Protein AF-A0A2R4ZPN9-F1 (afdb_monomer_lite)

Structure (mmCIF, N/CA/C/O backbone):
data_AF-A0A2R4ZPN9-F1
#
_entry.id   AF-A0A2R4ZPN9-F1
#
loop_
_atom_site.group_PDB
_atom_site.id
_atom_site.type_symbol
_atom_site.label_atom_id
_atom_site.label_alt_id
_atom_site.label_comp_id
_atom_site.label_asym_id
_atom_site.label_entity_id
_atom_site.label_seq_id
_atom_site.pdbx_PDB_ins_code
_atom_site.Cartn_x
_atom_site.Cartn_y
_atom_site.Cartn_z
_atom_site.occupancy
_atom_site.B_iso_or_equiv
_atom_site.auth_seq_id
_atom_site.auth_comp_id
_atom_site.auth_asym_id
_atom_site.auth_atom_id
_atom_site.pdbx_PDB_model_num
ATOM 1 N N . MET A 1 1 ? 0.156 1.320 -24.318 1.00 58.66 1 MET A N 1
ATOM 2 C CA . MET A 1 1 ? 1.485 1.359 -23.670 1.00 58.66 1 MET A CA 1
ATOM 3 C C . MET A 1 1 ? 1.383 0.529 -22.405 1.00 58.66 1 MET A C 1
ATOM 5 O O . MET A 1 1 ? 0.363 0.653 -21.743 1.00 58.66 1 MET A O 1
ATOM 9 N N . ASN A 1 2 ? 2.373 -0.316 -22.096 1.00 81.31 2 ASN A N 1
ATOM 10 C CA . ASN A 1 2 ? 2.330 -1.191 -20.911 1.00 81.31 2 ASN A CA 1
ATOM 11 C C . ASN A 1 2 ? 3.006 -0.559 -19.682 1.00 81.31 2 ASN A C 1
ATOM 13 O O . ASN A 1 2 ? 3.111 -1.199 -18.643 1.00 81.31 2 ASN A O 1
ATOM 17 N N . LYS A 1 3 ? 3.484 0.684 -19.786 1.00 89.25 3 LYS A N 1
ATOM 18 C CA . LYS A 1 3 ? 4.014 1.431 -18.644 1.00 89.25 3 LYS A CA 1
ATOM 19 C C . LYS A 1 3 ? 2.885 1.948 -17.739 1.00 89.25 3 LYS A C 1
ATOM 21 O O . LYS A 1 3 ? 1.796 2.210 -18.245 1.00 89.25 3 LYS A O 1
ATOM 26 N N . PRO A 1 4 ? 3.157 2.165 -16.440 1.00 94.94 4 PRO A N 1
ATOM 27 C CA . PRO A 1 4 ? 4.402 1.834 -15.737 1.00 94.94 4 PRO A CA 1
ATOM 28 C C . PRO A 1 4 ? 4.593 0.319 -15.576 1.00 94.94 4 PRO A C 1
ATOM 30 O O . PRO A 1 4 ? 3.632 -0.435 -15.621 1.00 94.94 4 PRO A O 1
ATOM 33 N N . CYS A 1 5 ? 5.832 -0.128 -15.403 1.00 94.56 5 CYS A N 1
ATOM 34 C CA . CYS A 1 5 ? 6.233 -1.533 -15.317 1.00 94.56 5 CYS A CA 1
ATOM 35 C C . CYS A 1 5 ? 6.443 -1.983 -13.868 1.00 94.56 5 CYS A C 1
ATOM 37 O O . CYS A 1 5 ? 7.090 -1.262 -13.106 1.00 94.56 5 CYS A O 1
ATOM 39 N N . ALA A 1 6 ? 5.957 -3.177 -13.510 1.00 92.75 6 ALA A N 1
ATOM 40 C CA . ALA A 1 6 ? 6.223 -3.813 -12.211 1.00 92.75 6 ALA A CA 1
ATOM 41 C C . ALA A 1 6 ? 7.511 -4.645 -12.225 1.00 92.75 6 ALA A C 1
ATOM 43 O O . ALA A 1 6 ? 8.226 -4.709 -11.225 1.00 92.75 6 ALA A O 1
ATOM 44 N N . PHE A 1 7 ? 7.805 -5.282 -13.359 1.00 87.88 7 PHE A N 1
ATOM 45 C CA . PHE A 1 7 ? 9.048 -5.994 -13.651 1.00 87.88 7 PHE A CA 1
ATOM 46 C C . PHE A 1 7 ? 9.124 -6.317 -15.147 1.00 87.88 7 PHE A C 1
ATOM 48 O O . PHE A 1 7 ? 8.263 -5.910 -15.930 1.00 87.88 7 PHE A O 1
ATOM 55 N N . SER A 1 8 ? 10.190 -7.011 -15.555 1.00 86.19 8 SER A N 1
ATOM 56 C CA . SER A 1 8 ? 10.413 -7.329 -16.963 1.00 86.19 8 SER A CA 1
ATOM 57 C C . SER A 1 8 ? 9.249 -8.142 -17.538 1.00 86.19 8 SER A C 1
ATOM 59 O O . SER A 1 8 ? 8.954 -9.221 -17.040 1.00 86.19 8 SER A O 1
ATOM 61 N N . GLY A 1 9 ? 8.602 -7.630 -18.584 1.00 86.56 9 GLY A N 1
ATOM 62 C CA . GLY A 1 9 ? 7.488 -8.290 -19.269 1.00 86.56 9 GLY A CA 1
ATOM 63 C C . GLY A 1 9 ? 6.098 -8.073 -18.659 1.00 86.56 9 GLY A C 1
ATOM 64 O O . GLY A 1 9 ? 5.129 -8.548 -19.246 1.00 86.56 9 GLY A O 1
ATOM 65 N N . GLN A 1 10 ? 5.957 -7.330 -17.550 1.00 90.75 10 GLN A N 1
ATOM 66 C CA . GLN A 1 10 ? 4.648 -7.065 -16.934 1.00 90.75 10 GLN A CA 1
ATOM 67 C C . GLN A 1 10 ? 4.457 -5.598 -16.520 1.00 90.75 10 GLN A C 1
ATOM 69 O O . GLN A 1 10 ? 5.273 -4.999 -15.811 1.00 90.75 10 GLN A O 1
ATOM 74 N N . SER A 1 11 ? 3.320 -5.026 -16.935 1.00 95.12 11 SER A N 1
ATOM 75 C CA . SER A 1 11 ? 2.862 -3.707 -16.483 1.00 95.12 11 SER A CA 1
ATOM 76 C C . SER A 1 11 ? 2.479 -3.729 -15.003 1.00 95.12 11 SER A C 1
ATOM 78 O O . SER A 1 11 ? 1.893 -4.704 -14.534 1.00 95.12 11 SER A O 1
ATOM 80 N N . LEU A 1 12 ? 2.681 -2.617 -14.309 1.00 95.69 12 LEU A N 1
ATOM 81 C CA . LEU A 1 12 ? 2.277 -2.407 -12.924 1.00 95.69 12 LEU A CA 1
ATOM 82 C C . LEU A 1 12 ? 0.773 -2.589 -12.716 1.00 95.69 12 LEU A C 1
ATOM 84 O O . LEU A 1 12 ? 0.379 -3.263 -11.774 1.00 95.69 12 LEU A O 1
ATOM 88 N N . ILE A 1 13 ? -0.063 -2.050 -13.607 1.00 95.19 13 ILE A N 1
ATOM 89 C CA . ILE A 1 13 ? -1.524 -2.175 -13.492 1.00 95.19 13 ILE A CA 1
ATOM 90 C C . ILE A 1 13 ? -1.954 -3.642 -13.575 1.00 95.19 13 ILE A C 1
ATOM 92 O O . ILE A 1 13 ? -2.687 -4.108 -12.709 1.00 95.19 13 ILE A O 1
ATOM 96 N N . SER A 1 14 ? -1.428 -4.399 -14.545 1.00 94.00 14 SER A N 1
ATOM 97 C CA . SER A 1 14 ? -1.688 -5.844 -14.631 1.00 94.00 14 SER A CA 1
ATOM 98 C C . SER A 1 14 ? -1.210 -6.605 -13.392 1.00 94.00 14 SER A C 1
ATOM 100 O O . SER A 1 14 ? -1.875 -7.554 -12.986 1.00 94.00 14 SER A O 1
ATOM 102 N N . HIS A 1 15 ? -0.077 -6.214 -12.801 1.00 94.44 15 HIS A N 1
ATOM 103 C CA . HIS A 1 15 ? 0.424 -6.832 -11.574 1.00 94.44 15 HIS A CA 1
ATOM 104 C C . HIS A 1 15 ? -0.489 -6.548 -10.376 1.00 94.44 15 HIS A C 1
ATOM 106 O O . HIS A 1 15 ? -0.910 -7.474 -9.690 1.00 94.44 15 HIS A O 1
ATOM 112 N N . ILE A 1 16 ? -0.892 -5.290 -10.178 1.00 95.38 16 ILE A N 1
ATOM 113 C CA . ILE A 1 16 ? -1.852 -4.914 -9.131 1.00 95.38 16 ILE A CA 1
ATOM 114 C C . ILE A 1 16 ? -3.171 -5.675 -9.311 1.00 95.38 16 ILE A C 1
ATOM 116 O O . ILE A 1 16 ? -3.696 -6.219 -8.343 1.00 95.38 16 ILE A O 1
ATOM 120 N N . GLU A 1 17 ? -3.692 -5.761 -10.538 1.00 94.12 17 GLU A N 1
ATOM 121 C CA . GLU A 1 17 ? -4.927 -6.490 -10.840 1.00 94.12 17 GLU A CA 1
ATOM 122 C C . GLU A 1 17 ? -4.824 -7.976 -10.469 1.00 94.12 17 GLU A C 1
ATOM 124 O O . GLU A 1 17 ? -5.734 -8.545 -9.858 1.00 94.12 17 GLU A O 1
ATOM 129 N N . GLY A 1 18 ? -3.703 -8.608 -10.821 1.00 91.19 18 GLY A N 1
ATOM 130 C CA . GLY A 1 18 ? -3.424 -10.001 -10.504 1.00 91.19 18 GLY A CA 1
ATOM 131 C C . GLY A 1 18 ? -3.302 -10.264 -9.008 1.00 91.19 18 GLY A C 1
ATOM 132 O O . GLY A 1 18 ? -3.993 -11.142 -8.478 1.00 91.19 18 GLY A O 1
ATOM 133 N N . SER A 1 19 ? -2.507 -9.445 -8.321 1.00 92.88 19 SER A N 1
ATOM 134 C CA . SER A 1 19 ? -2.332 -9.489 -6.870 1.00 92.88 19 SER A CA 1
ATOM 135 C C . SER A 1 19 ? -3.654 -9.263 -6.136 1.00 92.88 19 SER A C 1
ATOM 137 O O . SER A 1 19 ? -3.972 -9.995 -5.199 1.00 92.88 19 SER A O 1
ATOM 139 N N . LEU A 1 20 ? -4.475 -8.310 -6.592 1.00 92.81 20 LEU A N 1
ATOM 140 C CA . LEU A 1 20 ? -5.779 -8.001 -6.004 1.00 92.81 20 LEU A CA 1
ATOM 141 C C . LEU A 1 20 ? -6.773 -9.145 -6.195 1.00 92.81 20 LEU A C 1
ATOM 143 O O . LEU A 1 20 ? -7.480 -9.503 -5.255 1.00 92.81 20 LEU A O 1
ATOM 147 N N . ARG A 1 21 ? -6.807 -9.757 -7.385 1.00 90.50 21 ARG A N 1
ATOM 148 C CA . ARG A 1 21 ? -7.638 -10.937 -7.654 1.00 90.50 21 ARG A CA 1
ATOM 149 C C . ARG A 1 21 ? -7.306 -12.075 -6.688 1.00 90.50 21 ARG A C 1
ATOM 151 O O . ARG A 1 21 ? -8.222 -12.651 -6.111 1.00 90.50 21 ARG A O 1
ATOM 158 N N . ILE A 1 22 ? -6.023 -12.377 -6.486 1.00 87.31 22 ILE A N 1
ATOM 159 C CA . ILE A 1 22 ? -5.584 -13.445 -5.576 1.00 87.31 22 ILE A CA 1
ATOM 160 C C . ILE A 1 22 ? -5.861 -13.072 -4.114 1.00 87.31 22 ILE A C 1
ATOM 162 O O . ILE A 1 22 ? -6.412 -13.882 -3.372 1.00 87.31 22 ILE A O 1
ATOM 166 N N . ALA A 1 23 ? -5.551 -11.840 -3.699 1.00 89.88 23 ALA A N 1
ATOM 167 C CA . ALA A 1 23 ? -5.829 -11.367 -2.345 1.00 89.88 23 ALA A CA 1
ATOM 168 C C . ALA A 1 23 ? -7.329 -11.459 -2.011 1.00 89.88 23 ALA A C 1
ATOM 170 O O . ALA A 1 23 ? -7.684 -11.959 -0.943 1.00 89.88 23 ALA A O 1
ATOM 171 N N . ARG A 1 24 ? -8.207 -11.077 -2.953 1.00 89.31 24 ARG A N 1
ATOM 172 C CA . ARG A 1 24 ? -9.674 -11.194 -2.846 1.00 89.31 24 ARG A CA 1
ATOM 173 C C . ARG A 1 24 ? -10.157 -12.624 -2.615 1.00 89.31 24 ARG A C 1
ATOM 175 O O . ARG A 1 24 ? -11.135 -12.825 -1.905 1.00 89.31 24 ARG A O 1
ATOM 182 N N . MET A 1 25 ? -9.457 -13.620 -3.156 1.00 83.12 25 MET A N 1
ATOM 183 C CA . MET A 1 25 ? -9.783 -15.032 -2.925 1.00 83.12 25 MET A CA 1
ATOM 184 C C . MET A 1 25 ? -9.449 -15.491 -1.496 1.00 83.12 25 MET A C 1
ATOM 186 O O . MET A 1 25 ? -10.052 -16.443 -1.008 1.00 83.12 25 MET A O 1
ATOM 190 N N . LEU A 1 26 ? -8.508 -14.826 -0.817 1.00 79.12 26 LEU A N 1
ATOM 191 C CA . LEU A 1 26 ? -8.091 -15.158 0.553 1.00 79.12 26 LEU A CA 1
ATOM 192 C C . LEU A 1 26 ? -8.964 -14.481 1.615 1.00 79.12 26 LEU A C 1
ATOM 194 O O . LEU A 1 26 ? -9.178 -15.040 2.692 1.00 79.12 26 LEU A O 1
ATOM 198 N N . ILE A 1 27 ? -9.490 -13.292 1.317 1.00 82.69 27 ILE A N 1
ATOM 199 C CA . ILE A 1 27 ? -10.331 -12.504 2.232 1.00 82.69 27 ILE A CA 1
ATOM 200 C C . ILE A 1 27 ? -11.798 -12.956 2.219 1.00 82.69 27 ILE A C 1
ATOM 202 O O . ILE A 1 27 ? -12.714 -12.161 2.028 1.00 82.69 27 ILE A O 1
ATOM 206 N N . SER A 1 28 ? -12.031 -14.250 2.450 1.00 78.44 28 SER A N 1
ATOM 207 C CA . SER A 1 28 ? -13.382 -14.774 2.702 1.00 78.44 28 SER A CA 1
ATOM 208 C C . SER A 1 28 ? -14.073 -14.040 3.865 1.00 78.44 28 SER A C 1
ATOM 210 O O . SER A 1 28 ? -13.398 -13.472 4.728 1.00 78.44 28 SER A O 1
ATOM 212 N N . GLU A 1 29 ? -15.408 -14.106 3.937 1.00 73.88 29 GLU A N 1
ATOM 213 C CA . GLU A 1 29 ? -16.191 -13.485 5.024 1.00 73.88 29 GLU A CA 1
ATOM 214 C C . GLU A 1 29 ? -15.632 -13.835 6.415 1.00 73.88 29 GLU A C 1
ATOM 216 O O . GLU A 1 29 ? -15.393 -12.951 7.232 1.00 73.88 29 GLU A O 1
ATOM 221 N N . GLY A 1 30 ? -15.262 -15.101 6.649 1.00 85.19 30 GLY A N 1
ATOM 222 C CA . GLY A 1 30 ? -14.679 -15.528 7.927 1.00 85.19 30 GLY A CA 1
ATOM 223 C C . GLY A 1 30 ? -13.312 -14.903 8.248 1.00 85.19 30 GLY A C 1
ATOM 224 O O . GLY A 1 30 ? -12.989 -14.693 9.423 1.00 85.19 30 GLY A O 1
ATOM 225 N N . TYR A 1 31 ? -12.503 -14.577 7.231 1.00 89.88 31 TYR A N 1
ATOM 226 C CA . TYR A 1 31 ? -11.247 -13.847 7.424 1.00 89.88 31 TYR A CA 1
ATOM 227 C C . TYR A 1 31 ? -11.531 -12.416 7.877 1.00 89.88 31 TYR A C 1
ATOM 229 O O . TYR A 1 31 ? -11.011 -11.978 8.905 1.00 89.88 31 TYR A O 1
ATOM 237 N N . VAL A 1 32 ? -12.401 -11.718 7.143 1.00 92.69 32 VAL A N 1
ATOM 238 C CA . VAL A 1 32 ? -12.798 -10.335 7.429 1.00 92.69 32 VAL A CA 1
ATOM 239 C C . VAL A 1 32 ? -13.418 -10.231 8.823 1.00 92.69 32 VAL A C 1
ATOM 241 O O . VAL A 1 32 ? -12.975 -9.402 9.617 1.00 92.69 32 VAL A O 1
ATOM 244 N N . ASP A 1 33 ? -14.339 -11.126 9.177 1.00 92.75 33 ASP A N 1
ATOM 245 C CA . ASP A 1 33 ? -14.962 -11.180 10.505 1.00 92.75 33 ASP A CA 1
ATOM 246 C C . ASP A 1 33 ? -13.928 -11.373 11.616 1.00 92.75 33 ASP A C 1
ATOM 248 O O . ASP A 1 33 ? -13.958 -10.695 12.648 1.00 92.75 33 ASP A O 1
ATOM 252 N N . THR A 1 34 ? -12.958 -12.265 11.401 1.00 93.38 34 THR A N 1
ATOM 253 C CA . THR A 1 34 ? -11.890 -12.521 12.374 1.00 93.38 34 THR A CA 1
ATOM 254 C C . THR A 1 34 ? -11.039 -11.277 12.612 1.00 93.38 34 THR A C 1
ATOM 256 O O . THR A 1 34 ? -10.705 -10.964 13.762 1.00 93.38 34 THR A O 1
ATOM 259 N N . VAL A 1 35 ? -10.668 -10.566 11.546 1.00 94.44 35 VAL A N 1
ATOM 260 C CA . VAL A 1 35 ? -9.880 -9.332 11.649 1.00 94.44 35 VAL A CA 1
ATOM 261 C C . VAL A 1 35 ? -10.704 -8.230 12.317 1.00 94.44 35 VAL A C 1
ATOM 263 O O . VAL A 1 35 ? -10.209 -7.609 13.258 1.00 94.44 35 VAL A O 1
ATOM 266 N N . SER A 1 36 ? -11.966 -8.049 11.921 1.00 95.12 36 SER A N 1
ATOM 267 C CA . SER A 1 36 ? -12.905 -7.077 12.498 1.00 95.12 36 SER A CA 1
ATOM 268 C C . SER A 1 36 ? -13.104 -7.282 13.998 1.00 95.12 36 SER A C 1
ATOM 270 O O . SER A 1 36 ? -12.930 -6.350 14.785 1.00 95.12 36 SER A O 1
ATOM 272 N N . LEU A 1 37 ? -13.370 -8.518 14.434 1.00 95.06 37 LEU A N 1
ATOM 273 C CA . LEU A 1 37 ? -13.522 -8.859 15.852 1.00 95.06 37 LEU A CA 1
ATOM 274 C C . LEU A 1 37 ? -12.242 -8.582 16.649 1.00 95.06 37 LEU A C 1
ATOM 276 O O . LEU A 1 37 ? -12.294 -8.055 17.766 1.00 95.06 37 LEU A O 1
ATOM 280 N N . ARG A 1 38 ? -11.074 -8.919 16.089 1.00 95.50 38 ARG A N 1
ATOM 281 C CA . ARG A 1 38 ? -9.782 -8.640 16.731 1.00 95.50 38 ARG A CA 1
ATOM 282 C C . ARG A 1 38 ? -9.525 -7.141 16.833 1.00 95.50 38 ARG A C 1
ATOM 284 O O . ARG A 1 38 ? -9.119 -6.687 17.902 1.00 95.50 38 ARG A O 1
ATOM 291 N N . LEU A 1 39 ? -9.802 -6.382 15.775 1.00 95.62 39 LEU A N 1
ATOM 292 C CA . LEU A 1 39 ? -9.638 -4.932 15.754 1.00 95.62 39 LEU A CA 1
ATOM 293 C C . LEU A 1 39 ? -10.555 -4.264 16.783 1.00 95.62 39 LEU A C 1
ATOM 295 O O . LEU A 1 39 ? -10.060 -3.576 17.677 1.00 95.62 39 LEU A O 1
ATOM 299 N N . ALA A 1 40 ? -11.854 -4.562 16.769 1.00 94.94 40 ALA A N 1
ATOM 300 C CA . ALA A 1 40 ? -12.805 -4.051 17.758 1.00 94.94 40 ALA A CA 1
ATOM 301 C C . ALA A 1 40 ? -12.381 -4.370 19.204 1.00 94.94 40 ALA A C 1
ATOM 303 O O . ALA A 1 40 ? -12.423 -3.503 20.084 1.00 94.94 40 ALA A O 1
ATOM 304 N N . LYS A 1 41 ? -11.883 -5.592 19.454 1.00 95.12 41 LYS A N 1
ATOM 305 C CA . LYS A 1 41 ? -11.349 -5.990 20.765 1.00 95.12 41 LYS A CA 1
ATOM 306 C C . LYS A 1 41 ? -10.131 -5.155 21.165 1.00 95.12 41 LYS A C 1
ATOM 308 O O . LYS A 1 41 ? -10.056 -4.697 22.305 1.00 95.12 41 LYS A O 1
ATOM 313 N N . THR A 1 42 ? -9.188 -4.925 20.250 1.00 95.19 42 THR A N 1
ATOM 314 C CA . THR A 1 42 ? -8.016 -4.072 20.519 1.00 95.19 42 THR A CA 1
ATOM 315 C C . THR A 1 42 ? -8.384 -2.606 20.749 1.00 95.19 42 THR A C 1
ATOM 317 O O . THR A 1 42 ? -7.713 -1.928 21.525 1.00 95.19 42 THR A O 1
ATOM 320 N N . LEU A 1 43 ? -9.498 -2.152 20.169 1.00 93.88 43 LEU A N 1
ATOM 321 C CA . LEU A 1 43 ? -10.086 -0.828 20.379 1.00 93.88 43 LEU A CA 1
ATOM 322 C C . LEU A 1 43 ? -11.020 -0.765 21.601 1.00 93.88 43 LEU A C 1
ATOM 324 O O . LEU A 1 43 ? -11.673 0.252 21.825 1.00 93.88 43 LEU A O 1
ATOM 328 N N . ARG A 1 44 ? -11.060 -1.823 22.426 1.00 91.31 44 ARG A N 1
ATOM 329 C CA . ARG A 1 44 ? -11.851 -1.915 23.667 1.00 91.31 44 ARG A CA 1
ATOM 330 C C . ARG A 1 44 ? -13.348 -1.656 23.458 1.00 91.31 44 ARG A C 1
ATOM 332 O O . ARG A 1 44 ? -13.983 -1.033 24.302 1.00 91.31 44 ARG A O 1
ATOM 339 N N . GLY A 1 45 ? -13.896 -2.103 22.328 1.00 81.88 45 GLY A N 1
ATOM 340 C CA . GLY A 1 45 ? -15.322 -1.955 22.020 1.00 81.88 45 GLY A CA 1
ATOM 341 C C . GLY A 1 45 ? -15.760 -0.524 21.697 1.00 81.88 45 GLY A C 1
ATOM 342 O O . GLY A 1 45 ? -16.954 -0.262 21.647 1.00 81.88 45 GLY A O 1
ATOM 343 N N . LYS A 1 46 ? -14.822 0.404 21.449 1.00 89.56 46 LYS A N 1
ATOM 344 C CA . LYS A 1 46 ? -15.140 1.763 20.966 1.00 89.56 46 LYS A CA 1
ATOM 345 C C . LYS A 1 46 ? -15.773 1.782 19.572 1.00 89.56 46 LYS A C 1
ATOM 347 O O . LYS A 1 46 ? -16.248 2.825 19.140 1.00 89.56 46 LYS A O 1
ATOM 352 N N . VAL A 1 47 ? -15.717 0.656 18.868 1.00 89.31 47 VAL A N 1
ATOM 353 C CA . VAL A 1 47 ? -16.177 0.485 17.495 1.00 89.31 47 VAL A CA 1
ATOM 354 C C . VAL A 1 47 ? -16.910 -0.844 17.406 1.00 89.31 47 VAL A C 1
ATOM 356 O O . VAL A 1 47 ? -16.414 -1.853 17.916 1.00 89.31 47 VAL A O 1
ATOM 359 N N . ASP A 1 48 ? -18.071 -0.830 16.762 1.00 86.19 48 ASP A N 1
ATOM 360 C CA . ASP A 1 48 ? -18.859 -2.027 16.485 1.00 86.19 48 ASP A CA 1
ATOM 361 C C . ASP A 1 48 ? -18.153 -2.897 15.420 1.00 86.19 48 ASP A C 1
ATOM 363 O O . ASP A 1 48 ? -17.847 -2.398 14.335 1.00 86.19 48 ASP A O 1
ATOM 367 N N . PRO A 1 49 ? -17.889 -4.193 15.678 1.00 85.31 49 PRO A N 1
ATOM 368 C CA . PRO A 1 49 ? -17.392 -5.111 14.655 1.00 85.31 49 PRO A CA 1
ATOM 369 C C . PRO A 1 49 ? -18.229 -5.133 13.368 1.00 85.31 49 PRO A C 1
ATOM 371 O O . PRO A 1 49 ? -17.662 -5.318 12.294 1.00 85.31 49 PRO A O 1
ATOM 374 N N . GLY A 1 50 ? -19.546 -4.919 13.458 1.00 84.62 50 GLY A N 1
ATOM 375 C CA . GLY A 1 50 ? -20.460 -4.957 12.314 1.00 84.62 50 GLY A CA 1
ATOM 376 C C . GLY A 1 50 ? -20.203 -3.871 11.266 1.00 84.62 50 GLY A C 1
ATOM 377 O O . GLY A 1 50 ? -20.567 -4.053 10.109 1.00 84.62 50 GLY A O 1
ATOM 378 N N . VAL A 1 51 ? -19.532 -2.773 11.638 1.00 83.75 51 VAL A N 1
ATOM 379 C CA . VAL A 1 51 ? -19.161 -1.692 10.704 1.00 83.75 51 VAL A CA 1
ATOM 380 C C . VAL A 1 51 ? -17.713 -1.788 10.212 1.00 83.75 51 VAL A C 1
ATOM 382 O O . VAL A 1 51 ? -17.286 -0.983 9.391 1.00 83.75 51 VAL A O 1
ATOM 385 N N . LEU A 1 52 ? -16.939 -2.760 10.711 1.00 91.75 52 LEU A N 1
ATOM 386 C CA . LEU A 1 52 ? -15.520 -2.918 10.377 1.00 91.75 52 LEU A CA 1
ATOM 387 C C . LEU A 1 52 ? -15.266 -3.766 9.135 1.00 91.75 52 LEU A C 1
ATOM 389 O O . LEU A 1 52 ? -14.160 -3.706 8.604 1.00 91.75 52 LEU A O 1
ATOM 393 N N . GLY A 1 53 ? -16.252 -4.535 8.667 1.00 92.25 53 GLY A N 1
ATOM 394 C CA . GLY A 1 53 ? -16.071 -5.449 7.539 1.00 92.25 53 GLY A CA 1
ATOM 395 C C . GLY A 1 53 ? -15.522 -4.746 6.296 1.00 92.25 53 GLY A C 1
ATOM 396 O O . GLY A 1 53 ? -14.474 -5.131 5.778 1.00 92.25 53 GLY A O 1
ATOM 397 N N . ASP A 1 54 ? -16.173 -3.662 5.876 1.00 91.12 54 ASP A N 1
ATOM 398 C CA . ASP A 1 54 ? -15.746 -2.894 4.701 1.00 91.12 54 ASP A CA 1
ATOM 399 C C . ASP A 1 54 ? -14.430 -2.156 4.950 1.00 91.12 54 ASP A C 1
ATOM 401 O O . ASP A 1 54 ? -13.537 -2.205 4.112 1.00 91.12 54 ASP A O 1
ATOM 405 N N . VAL A 1 55 ? -14.233 -1.602 6.152 1.00 93.00 55 VAL A N 1
ATOM 406 C CA . VAL A 1 55 ? -12.968 -0.956 6.545 1.00 93.00 55 VAL A CA 1
ATOM 407 C C . VAL A 1 55 ? -11.789 -1.929 6.448 1.00 93.00 55 VAL A C 1
ATOM 409 O O . VAL A 1 55 ? -10.720 -1.569 5.958 1.00 93.00 55 VAL A O 1
ATOM 412 N N . VAL A 1 56 ? -11.963 -3.173 6.899 1.00 95.00 56 VAL A N 1
ATOM 413 C CA . VAL A 1 56 ? -10.936 -4.218 6.820 1.00 95.00 56 VAL A CA 1
ATOM 414 C C . VAL A 1 56 ? -10.650 -4.603 5.374 1.00 95.00 56 VAL A C 1
ATOM 416 O O . VAL A 1 56 ? -9.478 -4.677 5.001 1.00 95.00 56 VAL A O 1
ATOM 419 N N . ARG A 1 57 ? -11.686 -4.816 4.554 1.00 94.62 57 ARG A N 1
ATOM 420 C CA . ARG A 1 57 ? -11.506 -5.092 3.119 1.00 94.62 57 ARG A CA 1
ATOM 421 C C . ARG A 1 57 ? -10.759 -3.949 2.441 1.00 94.62 57 ARG A C 1
ATOM 423 O O . ARG A 1 57 ? -9.804 -4.198 1.712 1.00 94.62 57 ARG A O 1
ATOM 430 N N . ASP A 1 58 ? -11.127 -2.707 2.733 1.00 94.00 58 ASP A N 1
ATOM 431 C CA . ASP A 1 58 ? -10.483 -1.525 2.170 1.00 94.00 58 ASP A CA 1
ATOM 432 C C . ASP A 1 58 ? -9.019 -1.410 2.588 1.00 94.00 58 ASP A C 1
ATOM 434 O O . ASP A 1 58 ? -8.174 -1.188 1.726 1.00 94.00 58 ASP A O 1
ATOM 438 N N . MET A 1 59 ? -8.687 -1.649 3.863 1.00 96.25 59 MET A N 1
ATOM 439 C CA . MET A 1 59 ? -7.293 -1.681 4.326 1.00 96.25 59 MET A CA 1
ATOM 440 C C . MET A 1 59 ? -6.454 -2.728 3.582 1.00 96.25 59 MET A C 1
ATOM 442 O O . MET A 1 59 ? -5.296 -2.467 3.270 1.00 96.25 59 MET A O 1
ATOM 446 N N . ILE A 1 60 ? -7.018 -3.902 3.283 1.00 95.88 60 ILE A N 1
ATOM 447 C CA . ILE A 1 60 ? -6.318 -4.953 2.531 1.00 95.88 60 ILE A CA 1
ATOM 448 C C . ILE A 1 60 ? -6.139 -4.545 1.074 1.00 95.88 60 ILE A C 1
ATOM 450 O O . ILE A 1 60 ? -5.028 -4.568 0.548 1.00 95.88 60 ILE A O 1
ATOM 454 N N . GLU A 1 61 ? -7.221 -4.142 0.420 1.00 95.44 61 GLU A N 1
ATOM 455 C CA . GLU A 1 61 ? -7.200 -3.833 -1.004 1.00 95.44 61 GLU A CA 1
ATOM 456 C C . GLU A 1 61 ? -6.373 -2.578 -1.306 1.00 95.44 61 GLU A C 1
ATOM 458 O O . GLU A 1 61 ? -5.621 -2.581 -2.278 1.00 95.44 61 GLU A O 1
ATOM 463 N N . ILE A 1 62 ? -6.412 -1.544 -0.455 1.00 96.06 62 ILE A N 1
ATOM 464 C CA . ILE A 1 62 ? -5.570 -0.353 -0.629 1.00 96.06 62 ILE A CA 1
ATOM 465 C C . ILE A 1 62 ? -4.088 -0.686 -0.456 1.00 96.06 62 ILE A C 1
ATOM 467 O O . ILE A 1 62 ? -3.260 -0.185 -1.215 1.00 96.06 62 ILE A O 1
ATOM 471 N N . SER A 1 63 ? -3.745 -1.573 0.486 1.00 97.31 63 SER A N 1
ATOM 472 C CA . SER A 1 63 ? -2.378 -2.067 0.638 1.00 97.31 63 SER A CA 1
ATOM 473 C C . SER A 1 63 ? -1.911 -2.791 -0.621 1.00 97.31 63 SER A C 1
ATOM 475 O O . SER A 1 63 ? -0.799 -2.538 -1.071 1.00 97.31 63 SER A O 1
ATOM 477 N N . VAL A 1 64 ? -2.760 -3.619 -1.240 1.00 96.75 64 VAL A N 1
ATOM 478 C CA . VAL A 1 64 ? -2.448 -4.284 -2.519 1.00 96.75 64 VAL A CA 1
ATOM 479 C C . VAL A 1 64 ? -2.312 -3.292 -3.667 1.00 96.75 64 VAL A C 1
ATOM 481 O O . VAL A 1 64 ? -1.377 -3.397 -4.452 1.00 96.75 64 VAL A O 1
ATOM 484 N N . ILE A 1 65 ? -3.183 -2.293 -3.758 1.00 96.44 65 ILE A N 1
ATOM 485 C CA . ILE A 1 65 ? -3.119 -1.286 -4.823 1.00 96.44 65 ILE A CA 1
ATOM 486 C C . ILE A 1 65 ? -1.843 -0.441 -4.716 1.00 96.44 65 ILE A C 1
ATOM 488 O O . ILE A 1 65 ? -1.213 -0.140 -5.727 1.00 96.44 65 ILE A O 1
ATOM 492 N N . PHE A 1 66 ? -1.443 -0.068 -3.498 1.00 96.81 66 PHE A N 1
ATOM 493 C CA . PHE A 1 66 ? -0.333 0.858 -3.289 1.00 96.81 66 PHE A CA 1
ATOM 494 C C . PHE A 1 66 ? 1.027 0.191 -3.072 1.00 96.81 66 PHE A C 1
ATOM 496 O O . PHE A 1 66 ? 2.018 0.905 -3.186 1.00 96.81 66 PHE A O 1
ATOM 503 N N . HIS A 1 67 ? 1.126 -1.114 -2.776 1.00 96.31 67 HIS A N 1
ATOM 504 C CA . HIS A 1 67 ? 2.403 -1.722 -2.351 1.00 96.31 67 HIS A CA 1
ATOM 505 C C . HIS A 1 67 ? 3.569 -1.453 -3.312 1.00 96.31 67 HIS A C 1
ATOM 507 O O . HIS A 1 67 ? 4.683 -1.162 -2.877 1.00 96.31 67 HIS A O 1
ATOM 513 N N . ASP A 1 68 ? 3.267 -1.432 -4.606 1.00 96.56 68 ASP A N 1
ATOM 514 C CA . ASP A 1 68 ? 4.227 -1.288 -5.691 1.00 96.56 68 ASP A CA 1
ATOM 515 C C . ASP A 1 68 ? 4.131 0.043 -6.439 1.00 96.56 68 ASP A C 1
ATOM 517 O O . ASP A 1 68 ? 4.814 0.241 -7.447 1.00 96.56 68 ASP A O 1
ATOM 521 N N . ILE A 1 69 ? 3.323 0.995 -5.962 1.00 96.19 69 ILE A N 1
ATOM 522 C CA . ILE A 1 69 ? 3.141 2.264 -6.672 1.00 96.19 69 ILE A CA 1
ATOM 523 C C . ILE A 1 69 ? 4.467 3.018 -6.834 1.00 96.19 69 ILE A C 1
ATOM 525 O O . ILE A 1 69 ? 4.715 3.613 -7.879 1.00 96.19 69 ILE A O 1
ATOM 529 N N . GLY A 1 70 ? 5.385 2.899 -5.871 1.00 94.94 70 GLY A N 1
ATOM 530 C CA . GLY A 1 70 ? 6.740 3.438 -5.945 1.00 94.94 70 GLY A CA 1
ATOM 531 C C . GLY A 1 70 ? 7.541 2.955 -7.160 1.00 94.94 70 GLY A C 1
ATOM 532 O O . GLY A 1 70 ? 8.447 3.658 -7.604 1.00 94.94 70 GLY A O 1
ATOM 533 N N . LYS A 1 71 ? 7.195 1.814 -7.774 1.00 95.44 71 LYS A N 1
ATOM 534 C CA . LYS A 1 71 ? 7.825 1.353 -9.020 1.00 95.44 71 LYS A CA 1
ATOM 535 C C . LYS A 1 71 ? 7.530 2.284 -10.194 1.00 95.44 71 LYS A C 1
ATOM 537 O O . LYS A 1 71 ? 8.380 2.419 -11.070 1.00 95.44 71 LYS A O 1
ATOM 542 N N . ALA A 1 72 ? 6.383 2.966 -10.210 1.00 96.19 72 ALA A N 1
ATOM 543 C CA . ALA A 1 72 ? 5.988 3.879 -11.288 1.00 96.19 72 ALA A CA 1
ATOM 544 C C . ALA A 1 72 ? 6.735 5.224 -11.290 1.00 96.19 72 ALA A C 1
ATOM 546 O O . ALA A 1 72 ? 6.526 6.044 -12.186 1.00 96.19 72 ALA A O 1
ATOM 547 N N . LEU A 1 73 ? 7.634 5.455 -10.331 1.00 94.25 73 LEU A N 1
ATOM 548 C CA . LEU A 1 73 ? 8.511 6.618 -10.345 1.00 94.25 73 LEU A CA 1
ATOM 549 C C . LEU A 1 73 ? 9.385 6.631 -11.601 1.00 94.25 73 LEU A C 1
ATOM 551 O O . LEU A 1 73 ? 10.023 5.631 -11.952 1.00 94.25 73 LEU A O 1
ATOM 555 N N . LYS A 1 74 ? 9.479 7.800 -12.244 1.00 94.12 74 LYS A N 1
ATOM 556 C CA . LYS A 1 74 ? 10.197 7.965 -13.514 1.00 94.12 74 LYS A CA 1
ATOM 557 C C . LYS A 1 74 ? 11.634 7.447 -13.453 1.00 94.12 74 LYS A C 1
ATOM 559 O O . LYS A 1 74 ? 12.097 6.770 -14.365 1.00 94.12 74 LYS A O 1
ATOM 564 N N . VAL A 1 75 ? 12.312 7.699 -12.334 1.00 91.12 75 VAL A N 1
ATOM 565 C CA . VAL A 1 75 ? 13.702 7.291 -12.093 1.00 91.12 75 VAL A CA 1
ATOM 566 C C . VAL A 1 75 ? 13.950 5.787 -12.307 1.00 91.12 75 VAL A C 1
ATOM 568 O O . VAL A 1 75 ? 15.055 5.412 -12.716 1.00 91.12 75 VAL A O 1
ATOM 571 N N . PHE A 1 76 ? 12.934 4.946 -12.072 1.00 92.81 76 PHE A N 1
ATOM 572 C CA . PHE A 1 76 ? 12.965 3.506 -12.336 1.00 92.81 76 PHE A CA 1
ATOM 573 C C . PHE A 1 76 ? 12.447 3.167 -13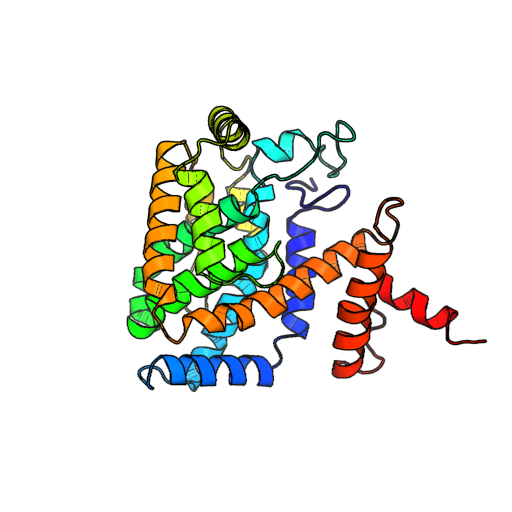.733 1.00 92.81 76 PHE A C 1
ATOM 575 O O . PHE A 1 76 ? 13.059 2.361 -14.437 1.00 92.81 76 PHE A O 1
ATOM 582 N N . GLN A 1 77 ? 11.353 3.803 -14.157 1.00 94.62 77 GLN A N 1
ATOM 583 C CA . GLN A 1 77 ? 10.712 3.540 -15.448 1.00 94.62 77 GLN A CA 1
ATOM 584 C C . GLN A 1 77 ? 11.593 3.902 -16.653 1.00 94.62 77 GLN A C 1
ATOM 586 O O . GLN A 1 77 ? 11.471 3.274 -17.702 1.00 94.62 77 GLN A O 1
ATOM 591 N N . ASP A 1 78 ? 12.553 4.817 -16.488 1.00 92.81 78 ASP A N 1
ATOM 592 C CA . ASP A 1 78 ? 13.571 5.137 -17.500 1.00 92.81 78 ASP A CA 1
ATOM 593 C C . ASP A 1 78 ? 14.480 3.937 -17.852 1.00 92.81 78 ASP A C 1
ATOM 595 O O . ASP A 1 78 ? 15.152 3.950 -18.883 1.00 92.81 78 ASP A O 1
ATOM 599 N N . SER A 1 79 ? 14.529 2.894 -17.011 1.00 92.06 79 SER A N 1
ATOM 600 C CA . SER A 1 79 ? 15.297 1.668 -17.288 1.00 92.06 79 SER A CA 1
ATOM 601 C C . SER A 1 79 ? 14.535 0.631 -18.127 1.00 92.06 79 SER A C 1
ATOM 603 O O . SER A 1 79 ? 15.140 -0.342 -18.586 1.00 92.06 79 SER A O 1
ATOM 605 N N . TYR A 1 80 ? 13.244 0.859 -18.392 1.00 93.44 80 TYR A N 1
ATOM 606 C CA . TYR A 1 80 ? 12.365 -0.039 -19.143 1.00 93.44 80 TYR A CA 1
ATOM 607 C C . TYR A 1 80 ? 11.825 0.625 -20.415 1.00 93.44 80 TYR A C 1
ATOM 609 O O . TYR A 1 80 ? 11.569 1.831 -20.457 1.00 93.44 80 TYR A O 1
ATOM 617 N N . ASN A 1 81 ? 11.620 -0.170 -21.466 1.00 93.00 81 ASN A N 1
ATOM 618 C CA . ASN A 1 81 ? 10.906 0.278 -22.663 1.00 93.00 81 ASN A CA 1
ATOM 619 C C . ASN A 1 81 ? 9.379 0.156 -22.488 1.00 93.00 81 ASN A C 1
ATOM 621 O O . ASN A 1 81 ? 8.890 -0.291 -21.451 1.00 93.00 81 ASN A O 1
ATOM 625 N N . ASP A 1 82 ? 8.609 0.547 -23.503 1.00 92.00 82 ASP A N 1
ATOM 626 C CA . ASP A 1 82 ? 7.137 0.596 -23.427 1.00 92.00 82 ASP A CA 1
ATOM 627 C C . ASP A 1 82 ? 6.455 -0.779 -23.364 1.00 92.00 82 ASP A C 1
ATOM 629 O O . ASP A 1 82 ? 5.266 -0.861 -23.050 1.00 92.00 82 ASP A O 1
ATOM 633 N N . ASN A 1 83 ? 7.215 -1.848 -23.621 1.00 91.50 83 ASN A N 1
ATOM 634 C CA . ASN A 1 83 ? 6.803 -3.244 -23.468 1.00 91.50 83 ASN A CA 1
ATOM 635 C C . ASN A 1 83 ? 7.258 -3.835 -22.126 1.00 91.50 83 ASN A C 1
ATOM 637 O O . ASN A 1 83 ? 7.217 -5.049 -21.938 1.00 91.50 83 ASN A O 1
ATOM 641 N N . CYS A 1 84 ? 7.728 -2.991 -21.206 1.00 92.06 84 CYS A N 1
ATOM 642 C CA . CYS A 1 84 ? 8.302 -3.397 -19.933 1.00 92.06 84 CYS A CA 1
ATOM 643 C C . CYS A 1 84 ? 9.493 -4.337 -20.054 1.00 92.06 84 CYS A C 1
ATOM 645 O O . CYS A 1 84 ? 9.753 -5.111 -19.147 1.00 92.06 84 CYS A O 1
ATOM 647 N N . LEU A 1 85 ? 10.259 -4.261 -21.139 1.00 91.19 85 LEU A N 1
ATOM 648 C CA . LEU A 1 85 ? 11.522 -4.980 -21.244 1.00 91.19 85 LEU A CA 1
ATOM 649 C C . LEU A 1 85 ? 12.654 -4.093 -20.741 1.00 91.19 85 LEU A C 1
ATOM 651 O O . LEU A 1 85 ? 12.700 -2.889 -21.015 1.00 91.19 85 LEU A O 1
ATOM 655 N N . CYS A 1 86 ? 13.571 -4.708 -20.003 1.00 89.50 86 CYS A N 1
ATOM 656 C CA . CYS A 1 86 ? 14.753 -4.037 -19.495 1.00 89.50 86 CYS A CA 1
ATOM 657 C C . CYS A 1 86 ? 15.626 -3.528 -20.654 1.00 89.50 86 CYS A C 1
ATOM 659 O O . CYS A 1 86 ? 16.034 -4.307 -21.512 1.00 89.50 86 CYS A O 1
ATOM 661 N N . ILE A 1 87 ? 15.935 -2.226 -20.686 1.00 90.56 87 ILE A N 1
ATOM 662 C CA . ILE A 1 87 ? 16.730 -1.623 -21.775 1.00 90.56 87 ILE A CA 1
ATOM 663 C C . ILE A 1 87 ? 18.201 -2.058 -21.687 1.00 90.56 87 ILE A C 1
ATOM 665 O O . ILE A 1 87 ? 18.895 -2.147 -22.700 1.00 90.56 87 ILE A O 1
ATOM 669 N N . ARG A 1 88 ? 18.702 -2.304 -20.470 1.00 85.06 88 ARG A N 1
ATOM 670 C CA . ARG A 1 88 ? 20.077 -2.754 -20.211 1.00 85.06 88 ARG A CA 1
ATOM 671 C C . ARG A 1 88 ? 20.084 -3.828 -19.137 1.00 85.06 88 ARG A C 1
ATOM 673 O O . ARG A 1 88 ? 19.867 -3.515 -17.966 1.00 85.06 88 ARG A O 1
ATOM 680 N N . GLU A 1 89 ? 20.383 -5.062 -19.531 1.00 77.81 89 GLU A N 1
ATOM 681 C CA . GLU A 1 89 ? 20.488 -6.196 -18.610 1.00 77.81 89 GLU A CA 1
ATOM 682 C C . GLU A 1 89 ? 21.352 -5.863 -17.382 1.00 77.81 89 GLU A C 1
ATOM 684 O O . GLU A 1 89 ? 22.378 -5.182 -17.470 1.00 77.81 89 GLU A O 1
ATOM 689 N N . GLY A 1 90 ? 20.888 -6.291 -16.206 1.00 72.12 90 GLY A N 1
ATOM 690 C CA . GLY A 1 90 ? 21.551 -6.035 -14.923 1.00 72.12 90 GLY A CA 1
ATOM 691 C C . GLY A 1 90 ? 21.443 -4.600 -14.389 1.00 72.12 90 GLY A C 1
ATOM 692 O O . GLY A 1 90 ? 21.981 -4.324 -13.320 1.00 72.12 90 GLY A O 1
ATOM 693 N N . ARG A 1 91 ? 20.765 -3.676 -15.089 1.00 76.75 91 ARG A N 1
ATOM 694 C CA . ARG A 1 91 ? 20.573 -2.279 -14.636 1.00 76.75 91 ARG A CA 1
ATOM 695 C C . ARG A 1 91 ? 19.125 -1.894 -14.344 1.00 76.75 91 ARG A C 1
ATOM 697 O O . ARG A 1 91 ? 18.869 -0.738 -14.016 1.00 76.75 91 ARG A O 1
ATOM 704 N N . CYS A 1 92 ? 18.200 -2.835 -14.469 1.00 85.56 92 CYS A N 1
ATOM 705 C CA . CYS A 1 92 ? 16.797 -2.629 -14.141 1.00 85.56 92 CYS A CA 1
ATOM 706 C C . CYS A 1 92 ? 16.510 -3.064 -12.709 1.00 85.56 92 CYS A C 1
ATOM 708 O O . CYS A 1 92 ? 17.063 -4.049 -12.222 1.00 85.56 92 CYS A O 1
ATOM 710 N N . GLY A 1 93 ? 15.644 -2.320 -12.034 1.00 86.44 93 GLY A N 1
ATOM 711 C CA . GLY A 1 93 ? 15.275 -2.601 -10.658 1.00 86.44 93 GLY A CA 1
ATOM 712 C C . GLY A 1 93 ? 14.526 -1.441 -10.028 1.00 86.44 93 GLY A C 1
ATOM 713 O O . GLY A 1 93 ? 14.458 -0.345 -10.583 1.00 86.44 93 GLY A O 1
ATOM 714 N N . PHE A 1 94 ? 13.982 -1.711 -8.850 1.00 90.06 94 PHE A N 1
ATOM 715 C CA . PHE A 1 94 ? 13.153 -0.775 -8.100 1.00 90.06 94 PHE A CA 1
ATOM 716 C C . PHE A 1 94 ? 13.664 -0.686 -6.657 1.00 90.06 94 PHE A C 1
ATOM 718 O O . PHE A 1 94 ? 13.001 -1.160 -5.736 1.00 90.06 94 PHE A O 1
ATOM 725 N N . PRO A 1 95 ? 14.895 -0.194 -6.433 1.00 85.38 95 PRO A N 1
ATOM 726 C CA . PRO A 1 95 ? 15.434 -0.099 -5.084 1.00 85.38 95 PRO A CA 1
ATOM 727 C C . PRO A 1 95 ? 14.543 0.803 -4.224 1.00 85.38 95 PRO A C 1
ATOM 729 O O . PRO A 1 95 ? 14.228 1.922 -4.629 1.00 85.38 95 PRO A O 1
ATOM 732 N N . TYR A 1 96 ? 14.181 0.323 -3.033 1.00 84.81 96 TYR A N 1
ATOM 733 C CA . TYR A 1 96 ? 13.398 1.069 -2.044 1.00 84.81 96 TYR A CA 1
ATOM 734 C C . TYR A 1 96 ? 11.977 1.456 -2.495 1.00 84.81 96 TYR A C 1
ATOM 736 O O . TYR A 1 96 ? 11.397 2.404 -1.959 1.00 84.81 96 TYR A O 1
ATOM 744 N N . HIS A 1 97 ? 11.404 0.774 -3.493 1.00 90.88 97 HIS A N 1
ATOM 745 C CA . HIS A 1 97 ? 10.058 1.086 -3.985 1.00 90.88 97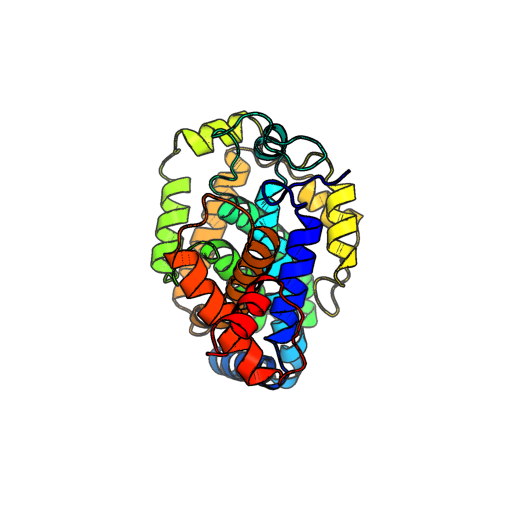 HIS A CA 1
ATOM 746 C C . HIS A 1 97 ? 8.999 0.971 -2.888 1.00 90.88 97 HIS A C 1
ATOM 748 O O . HIS A 1 97 ? 8.106 1.804 -2.848 1.00 90.88 97 HIS A O 1
ATOM 754 N N . GLU A 1 98 ? 9.147 0.029 -1.960 1.00 90.75 98 GLU A N 1
ATOM 755 C CA . GLU A 1 98 ? 8.291 -0.160 -0.793 1.00 90.75 98 GLU A CA 1
ATOM 756 C C . GLU A 1 98 ? 8.232 1.085 0.109 1.00 90.75 98 GLU A C 1
ATOM 758 O O . GLU A 1 98 ? 7.170 1.434 0.626 1.00 90.75 98 GLU A O 1
ATOM 763 N N . ILE A 1 99 ? 9.344 1.818 0.240 1.00 87.25 99 ILE A N 1
ATOM 764 C CA . ILE A 1 99 ? 9.405 3.065 1.015 1.00 87.25 99 ILE A CA 1
ATOM 765 C C . ILE A 1 99 ? 8.696 4.192 0.272 1.00 87.25 99 ILE A C 1
ATOM 767 O O . ILE A 1 99 ? 7.902 4.917 0.869 1.00 87.25 99 ILE A O 1
ATOM 771 N N . PHE A 1 100 ? 8.943 4.338 -1.032 1.00 90.56 100 PHE A N 1
ATOM 772 C CA . PHE A 1 100 ? 8.244 5.344 -1.831 1.00 90.56 100 PHE A CA 1
ATOM 773 C C . PHE A 1 100 ? 6.737 5.069 -1.876 1.00 90.56 100 PHE A C 1
ATOM 775 O O . PHE A 1 100 ? 5.943 5.986 -1.675 1.00 90.56 100 PHE A O 1
ATOM 782 N N . SER A 1 101 ? 6.344 3.808 -2.051 1.00 95.06 101 SER A N 1
ATOM 783 C CA . SER A 1 101 ? 4.957 3.358 -1.975 1.00 95.06 101 SER A CA 1
ATOM 784 C C . SER A 1 101 ? 4.308 3.734 -0.648 1.00 95.06 101 SER A C 1
ATOM 786 O O . SER A 1 101 ? 3.218 4.305 -0.630 1.00 95.06 101 SER A O 1
ATOM 788 N N . ALA A 1 102 ? 4.996 3.479 0.466 1.00 93.94 102 ALA A N 1
ATOM 789 C CA . ALA A 1 102 ? 4.511 3.819 1.795 1.00 93.94 102 ALA A CA 1
ATOM 790 C C . ALA A 1 102 ? 4.363 5.327 2.015 1.00 93.94 102 ALA A C 1
ATOM 792 O O . ALA A 1 102 ? 3.396 5.747 2.641 1.00 93.94 102 ALA A O 1
ATOM 793 N N . ILE A 1 103 ? 5.285 6.141 1.489 1.00 92.88 103 ILE A N 1
ATOM 794 C CA . ILE A 1 103 ? 5.202 7.606 1.558 1.00 92.88 103 ILE A CA 1
ATOM 795 C C . ILE A 1 103 ? 3.950 8.105 0.834 1.00 92.88 103 ILE A C 1
ATOM 797 O O . ILE A 1 103 ? 3.160 8.837 1.430 1.00 92.88 103 ILE A O 1
ATOM 801 N N . TYR A 1 104 ? 3.725 7.678 -0.413 1.00 95.62 104 TYR A N 1
ATOM 802 C CA . TYR A 1 104 ? 2.535 8.094 -1.160 1.00 95.62 104 TYR A CA 1
ATOM 803 C C . TYR A 1 104 ? 1.242 7.566 -0.533 1.00 95.62 104 TYR A C 1
ATOM 805 O O . TYR A 1 104 ? 0.271 8.317 -0.442 1.00 95.62 104 TYR A O 1
ATOM 813 N N . LEU A 1 105 ? 1.228 6.321 -0.042 1.00 96.62 105 LEU A N 1
ATOM 814 C CA . LEU A 1 105 ? 0.080 5.772 0.682 1.00 96.62 105 LEU A CA 1
ATOM 815 C C . LEU A 1 105 ? -0.203 6.564 1.964 1.00 96.62 105 LEU A C 1
ATOM 817 O O . LEU A 1 105 ? -1.344 6.923 2.230 1.00 96.62 105 LEU A O 1
ATOM 821 N N . TYR A 1 106 ? 0.823 6.881 2.748 1.00 96.69 106 TYR A N 1
ATOM 822 C CA . TYR A 1 106 ? 0.669 7.660 3.970 1.00 96.69 106 TYR A CA 1
ATOM 823 C C . TYR A 1 106 ? 0.103 9.056 3.678 1.00 96.69 106 TYR A C 1
ATOM 825 O O . TYR A 1 106 ? -0.882 9.463 4.291 1.00 96.69 106 TYR A O 1
ATOM 833 N N . MET A 1 107 ? 0.663 9.766 2.693 1.00 95.81 107 MET A N 1
ATOM 834 C CA . MET A 1 107 ? 0.157 11.075 2.268 1.00 95.81 107 MET A CA 1
ATOM 835 C C . MET A 1 107 ? -1.302 11.004 1.798 1.00 95.81 107 MET A C 1
ATOM 837 O O . MET A 1 107 ? -2.098 11.877 2.146 1.00 95.81 107 MET A O 1
ATOM 841 N N . PHE A 1 108 ? -1.659 9.957 1.047 1.00 95.75 108 PHE A N 1
ATOM 842 C CA . PHE A 1 108 ? -3.030 9.708 0.610 1.00 95.75 108 PHE A CA 1
ATOM 843 C C . PHE A 1 108 ? -3.979 9.559 1.801 1.00 95.75 108 PHE A C 1
ATOM 845 O O . PHE A 1 108 ? -4.956 10.297 1.916 1.00 95.75 108 PHE A O 1
ATOM 852 N N . LEU A 1 109 ? -3.666 8.640 2.715 1.00 96.12 109 LEU A N 1
ATOM 853 C CA . LEU A 1 109 ? -4.516 8.320 3.858 1.00 96.12 109 LEU A CA 1
ATOM 854 C C . LEU A 1 109 ? -4.642 9.507 4.828 1.00 96.12 109 LEU A C 1
ATOM 856 O O . LEU A 1 109 ? -5.735 9.788 5.317 1.00 96.12 109 LEU A O 1
ATOM 860 N N . VAL A 1 110 ? -3.563 10.266 5.052 1.00 95.88 110 VAL A N 1
ATOM 861 C CA . VAL A 1 110 ? -3.606 11.520 5.826 1.00 95.88 110 VAL A CA 1
ATOM 862 C C . VAL A 1 110 ? -4.510 12.553 5.157 1.00 95.88 110 VAL A C 1
ATOM 864 O O . VAL A 1 110 ? -5.277 13.229 5.849 1.00 95.88 110 VAL A O 1
ATOM 867 N N . GLY A 1 111 ? -4.480 12.650 3.825 1.00 94.31 111 GLY A N 1
ATOM 868 C CA . GLY A 1 111 ? -5.397 13.492 3.056 1.00 94.31 111 GLY A CA 1
ATOM 869 C C . GLY A 1 111 ? -6.874 13.152 3.292 1.00 94.31 111 GLY A C 1
ATOM 870 O O . GLY A 1 111 ? -7.713 14.050 3.281 1.00 94.31 111 GLY A O 1
ATOM 871 N N . LEU A 1 112 ? -7.179 11.885 3.593 1.00 93.75 112 LEU A N 1
ATOM 872 C CA . LEU A 1 112 ? -8.528 11.385 3.887 1.00 93.75 112 LEU A CA 1
ATOM 873 C C . LEU A 1 112 ? -8.899 11.402 5.380 1.00 93.75 112 LEU A C 1
ATOM 875 O O . LEU A 1 112 ? -10.030 11.075 5.736 1.00 93.75 112 LEU A O 1
ATOM 879 N N . SER A 1 113 ? -7.986 11.812 6.266 1.00 94.56 113 SER A N 1
ATOM 880 C CA . SER A 1 113 ? -8.166 11.735 7.727 1.00 94.56 113 SER A CA 1
ATOM 881 C C . SER A 1 113 ? -9.466 12.367 8.233 1.00 94.56 113 SER A C 1
ATOM 883 O O . SER A 1 113 ? -10.144 11.792 9.082 1.00 94.56 113 SER A O 1
ATOM 885 N N . LYS A 1 114 ? -9.859 13.523 7.685 1.00 93.94 114 LYS A N 1
ATOM 886 C CA . LYS A 1 114 ? -11.106 14.208 8.061 1.00 93.94 114 LYS A CA 1
ATOM 887 C C . LYS A 1 114 ? -12.349 13.397 7.700 1.00 93.94 114 LYS A C 1
ATOM 889 O O . LYS A 1 114 ? -13.297 13.363 8.482 1.00 93.94 114 LYS A O 1
ATOM 894 N N . ASP A 1 115 ? -12.349 12.753 6.536 1.00 92.94 115 ASP A N 1
ATOM 895 C CA . ASP A 1 115 ? -13.452 11.890 6.119 1.00 92.94 115 ASP A CA 1
ATOM 896 C C . ASP A 1 115 ? -13.496 10.610 6.951 1.00 92.94 115 ASP A C 1
ATOM 898 O O . ASP A 1 115 ? -14.577 10.213 7.385 1.00 92.94 115 ASP A O 1
ATOM 902 N N . PHE A 1 116 ? -12.338 10.024 7.266 1.00 92.81 116 PHE A N 1
ATOM 903 C CA . PHE A 1 116 ? -12.263 8.867 8.157 1.00 92.81 116 PHE A CA 1
ATOM 904 C C . PHE A 1 116 ? -12.800 9.182 9.553 1.00 92.81 116 PHE A C 1
ATOM 906 O O . PHE A 1 116 ? -13.679 8.471 10.034 1.00 92.81 116 PHE A O 1
ATOM 913 N N . SER A 1 117 ? -12.360 10.281 10.172 1.00 92.81 117 SER A N 1
ATOM 914 C CA . SER A 1 117 ? -12.889 10.730 11.467 1.00 92.81 117 SER A CA 1
ATOM 915 C C . SER A 1 117 ? -14.402 10.951 11.429 1.00 92.81 117 SER A C 1
ATOM 917 O O . SER A 1 117 ? -15.102 10.565 12.362 1.00 92.81 117 SER A O 1
ATOM 919 N N . ARG A 1 118 ? -14.932 11.533 10.344 1.00 92.69 118 ARG A N 1
ATOM 920 C CA . ARG A 1 118 ? -16.370 11.798 10.190 1.00 92.69 118 ARG A CA 1
ATOM 921 C C . ARG A 1 118 ? -17.203 10.522 10.042 1.00 92.69 118 ARG A C 1
ATOM 923 O O . ARG A 1 118 ? -18.302 10.468 10.585 1.00 92.69 118 ARG A O 1
ATOM 930 N N . LEU A 1 119 ? -16.726 9.545 9.274 1.00 90.12 119 LEU A N 1
ATOM 931 C CA . LEU A 1 119 ? -17.482 8.329 8.948 1.00 90.12 119 LEU A CA 1
ATOM 932 C C . LEU A 1 119 ? -17.316 7.229 9.997 1.00 90.12 119 LEU A C 1
ATOM 934 O O . LEU A 1 119 ? -18.280 6.547 10.335 1.00 90.12 119 LEU A O 1
ATOM 938 N N . TYR A 1 120 ? -16.098 7.067 10.502 1.00 88.44 120 TYR A N 1
ATOM 939 C CA . TYR A 1 120 ? -15.685 5.910 11.294 1.00 88.44 120 TYR A CA 1
ATOM 940 C C . TYR A 1 120 ? -15.311 6.268 12.737 1.00 88.44 120 TYR A C 1
ATOM 942 O O . TYR A 1 120 ? -15.167 5.384 13.583 1.00 88.44 120 TYR A O 1
ATOM 950 N N . GLY A 1 121 ? -15.191 7.563 13.038 1.00 90.25 121 GLY A N 1
ATOM 951 C CA . GLY A 1 121 ? -14.800 8.070 14.346 1.00 90.25 121 GLY A CA 1
ATOM 952 C C . GLY A 1 121 ? -13.290 8.024 14.592 1.00 90.25 121 GLY A C 1
ATOM 953 O O . GLY A 1 121 ? -12.545 7.227 14.022 1.00 90.25 121 GLY A O 1
ATOM 954 N N . ASP A 1 122 ? -12.831 8.865 15.518 1.00 92.94 122 ASP A N 1
ATOM 955 C CA . ASP A 1 122 ? -11.398 9.059 15.790 1.00 92.94 122 ASP A CA 1
ATOM 956 C C . ASP A 1 122 ? -10.694 7.806 16.330 1.00 92.94 122 ASP A C 1
ATOM 958 O O . ASP A 1 122 ? -9.477 7.671 16.215 1.00 92.94 122 ASP A O 1
ATOM 962 N N . ALA A 1 123 ? -11.446 6.861 16.903 1.00 93.00 123 ALA A N 1
ATOM 963 C CA . ALA A 1 123 ? -10.892 5.609 17.413 1.00 93.00 123 ALA A CA 1
ATOM 964 C C . ALA A 1 123 ? -10.288 4.723 16.308 1.00 93.00 123 ALA A C 1
ATOM 966 O O . ALA A 1 123 ? -9.422 3.902 16.614 1.00 93.00 123 ALA A O 1
ATOM 967 N N . LEU A 1 124 ? -10.734 4.879 15.055 1.00 93.06 124 LEU A N 1
ATOM 968 C CA . LEU A 1 124 ? -10.233 4.123 13.906 1.00 93.06 124 LEU A CA 1
ATOM 969 C C . LEU A 1 124 ? -9.174 4.846 13.091 1.00 93.06 124 LEU A C 1
ATOM 971 O O . LEU A 1 124 ? -8.512 4.193 12.286 1.00 93.06 124 LEU A O 1
ATOM 975 N N . LEU A 1 125 ? -8.983 6.147 13.308 1.00 94.00 125 LEU A N 1
ATOM 976 C CA . LEU A 1 125 ? -8.114 6.953 12.463 1.00 94.00 125 LEU A CA 1
ATOM 977 C C . LEU A 1 125 ? -6.690 6.383 12.423 1.00 94.00 125 LEU A C 1
ATOM 979 O O . LEU A 1 125 ? -6.199 6.027 11.359 1.00 94.00 125 LEU A O 1
ATOM 983 N N . GLU A 1 126 ? -6.049 6.216 13.581 1.00 95.00 126 GLU A N 1
ATOM 984 C CA . GLU A 1 126 ? -4.670 5.714 13.646 1.00 95.00 126 GLU A CA 1
ATOM 985 C C . GLU A 1 126 ? -4.521 4.283 13.068 1.00 95.00 126 GLU A C 1
ATOM 987 O O . GLU A 1 126 ? -3.624 4.087 12.243 1.00 95.00 126 GLU A O 1
ATOM 992 N N . PRO A 1 127 ? -5.395 3.296 13.385 1.00 95.69 127 PRO A N 1
ATOM 993 C CA . PRO A 1 127 ? -5.394 2.001 12.700 1.00 95.69 127 PRO A CA 1
ATOM 994 C C . PRO A 1 127 ? -5.519 2.099 11.175 1.00 95.69 127 PRO A C 1
ATOM 996 O O . PRO A 1 127 ? -4.736 1.466 10.470 1.00 95.69 127 PRO A O 1
ATOM 999 N N . MET A 1 128 ? -6.466 2.894 10.665 1.00 95.31 128 MET A N 1
ATOM 1000 C CA . MET A 1 128 ? -6.716 3.031 9.224 1.00 95.31 128 MET A CA 1
ATOM 1001 C C . MET A 1 128 ? -5.543 3.673 8.480 1.00 95.31 128 MET A C 1
ATOM 1003 O O . MET A 1 128 ? -5.332 3.358 7.313 1.00 95.31 128 MET A O 1
ATOM 1007 N N . LEU A 1 129 ? -4.761 4.531 9.143 1.00 95.88 129 LEU A N 1
ATOM 1008 C CA . LEU A 1 129 ? -3.530 5.091 8.582 1.00 95.88 129 LEU A CA 1
ATOM 1009 C C . LEU A 1 129 ? -2.377 4.076 8.637 1.00 95.88 129 LEU A C 1
ATOM 1011 O O . LEU A 1 129 ? -1.718 3.799 7.635 1.00 95.88 129 LEU A O 1
ATOM 1015 N N . MET A 1 130 ? -2.120 3.505 9.816 1.00 95.69 130 MET A N 1
ATOM 1016 C CA . MET A 1 130 ? -0.837 2.855 10.092 1.00 95.69 130 MET A CA 1
ATOM 1017 C C . MET A 1 130 ? -0.802 1.354 9.822 1.00 95.69 130 MET A C 1
ATOM 1019 O O . MET A 1 130 ? 0.290 0.815 9.624 1.00 95.69 130 MET A O 1
ATOM 1023 N N . ILE A 1 131 ? -1.945 0.662 9.803 1.00 96.25 131 ILE A N 1
ATOM 1024 C CA . ILE A 1 131 ? -1.992 -0.751 9.403 1.00 96.25 131 ILE A CA 1
ATOM 1025 C C . ILE A 1 131 ? -1.640 -0.905 7.912 1.00 96.25 131 ILE A C 1
ATOM 1027 O O . ILE A 1 131 ? -0.733 -1.694 7.612 1.00 96.25 131 ILE A O 1
ATOM 1031 N N . PRO A 1 132 ? -2.258 -0.156 6.974 1.00 96.88 132 PRO A N 1
ATOM 1032 C CA . PRO A 1 132 ? -1.918 -0.275 5.560 1.00 96.88 132 PRO A CA 1
ATOM 1033 C C . PRO A 1 132 ? -0.480 0.145 5.255 1.00 96.88 132 PRO A C 1
ATOM 1035 O O . PRO A 1 132 ? 0.222 -0.556 4.526 1.00 96.88 132 PRO A O 1
ATOM 1038 N N . VAL A 1 133 ? -0.012 1.243 5.863 1.00 95.69 133 VAL A N 1
ATOM 1039 C CA . VAL A 1 133 ? 1.360 1.749 5.693 1.00 95.69 133 VAL A CA 1
ATOM 1040 C C . VAL A 1 133 ? 2.389 0.729 6.176 1.00 95.69 133 VAL A C 1
ATOM 1042 O O . VAL A 1 133 ? 3.320 0.412 5.440 1.00 95.69 133 VAL A O 1
ATOM 1045 N N . ALA A 1 134 ? 2.212 0.145 7.366 1.00 93.19 134 ALA A N 1
ATOM 1046 C CA . ALA A 1 134 ? 3.124 -0.888 7.859 1.00 93.19 134 ALA A CA 1
ATOM 1047 C C . ALA A 1 134 ? 3.113 -2.151 6.982 1.00 93.19 134 ALA A C 1
ATOM 1049 O O . ALA A 1 134 ? 4.159 -2.770 6.788 1.00 93.19 134 ALA A O 1
ATOM 1050 N N . SER A 1 135 ? 1.950 -2.509 6.430 1.00 94.31 135 SER A N 1
ATOM 1051 C CA . SER A 1 135 ? 1.814 -3.649 5.517 1.00 94.31 135 SER A CA 1
ATOM 1052 C C . SER A 1 135 ? 2.571 -3.407 4.212 1.00 94.31 135 SER A C 1
ATOM 1054 O O . SER A 1 135 ? 3.326 -4.273 3.785 1.00 94.31 135 SER A O 1
ATOM 1056 N N . VAL A 1 136 ? 2.457 -2.209 3.629 1.00 94.94 136 VAL A N 1
ATOM 1057 C CA . VAL A 1 136 ? 3.212 -1.828 2.427 1.00 94.94 136 VAL A CA 1
ATOM 1058 C C . VAL A 1 136 ? 4.711 -1.761 2.695 1.00 94.94 136 VAL A C 1
ATOM 1060 O O . VAL A 1 136 ? 5.476 -2.287 1.903 1.00 94.94 136 VAL A O 1
ATOM 1063 N N . ILE A 1 137 ? 5.174 -1.194 3.807 1.00 89.94 137 ILE A N 1
ATOM 1064 C CA . ILE A 1 137 ? 6.623 -1.144 4.081 1.00 89.94 137 ILE A CA 1
ATOM 1065 C C . ILE A 1 137 ? 7.195 -2.561 4.228 1.00 89.94 137 ILE A C 1
ATOM 1067 O O . ILE A 1 137 ? 8.297 -2.841 3.766 1.00 89.94 137 ILE A O 1
ATOM 1071 N N . ASN A 1 138 ? 6.450 -3.473 4.859 1.00 89.00 138 ASN A N 1
ATOM 1072 C CA . ASN A 1 138 ? 6.952 -4.809 5.162 1.00 89.00 138 ASN A CA 1
ATOM 1073 C C . ASN A 1 138 ? 6.716 -5.849 4.053 1.00 89.00 138 ASN A C 1
ATOM 1075 O O . ASN A 1 138 ? 7.081 -7.009 4.245 1.00 89.00 138 ASN A O 1
ATOM 1079 N N . HIS A 1 139 ? 6.109 -5.486 2.918 1.00 87.69 139 HIS A N 1
ATOM 1080 C CA . HIS A 1 139 ? 5.661 -6.478 1.931 1.00 87.69 139 HIS A CA 1
ATOM 1081 C C . HIS A 1 139 ? 6.803 -7.285 1.289 1.00 87.69 139 HIS A C 1
ATOM 1083 O O . HIS A 1 139 ? 6.607 -8.454 0.967 1.00 87.69 139 HIS A O 1
ATOM 1089 N N . MET A 1 140 ? 8.009 -6.708 1.204 1.00 76.94 140 MET A N 1
ATOM 1090 C CA . MET A 1 140 ? 9.216 -7.348 0.653 1.00 76.94 140 MET A CA 1
ATOM 1091 C C . MET A 1 140 ? 10.039 -8.142 1.682 1.00 76.94 140 MET A C 1
ATOM 1093 O O . MET A 1 140 ? 11.072 -8.729 1.340 1.00 76.94 140 MET A O 1
ATOM 1097 N N . HIS A 1 141 ? 9.650 -8.142 2.958 1.00 66.69 141 HIS A N 1
ATOM 1098 C CA . HIS A 1 141 ? 10.454 -8.702 4.042 1.00 66.69 141 HIS A CA 1
ATOM 1099 C C . HIS A 1 141 ? 9.740 -9.848 4.759 1.00 66.69 141 HIS A C 1
ATOM 1101 O O . HIS A 1 141 ? 8.531 -9.815 4.982 1.00 66.69 141 HIS A O 1
ATOM 1107 N N . ALA A 1 142 ? 10.511 -10.849 5.202 1.00 58.62 142 ALA A N 1
ATOM 1108 C CA . ALA A 1 142 ? 10.015 -11.825 6.171 1.00 58.62 142 ALA A CA 1
ATOM 1109 C C . ALA A 1 142 ? 9.445 -11.074 7.387 1.00 58.62 142 ALA A C 1
ATOM 1111 O O . ALA A 1 142 ? 10.113 -10.168 7.874 1.00 58.62 142 ALA A O 1
ATOM 1112 N N . LEU A 1 143 ? 8.227 -11.426 7.824 1.00 56.56 143 LEU A N 1
ATOM 1113 C CA . LEU A 1 143 ? 7.423 -10.754 8.862 1.00 56.56 143 LEU A CA 1
ATOM 1114 C C . LEU A 1 143 ? 8.273 -10.024 9.930 1.00 56.56 143 LEU A C 1
ATOM 1116 O O . LEU A 1 143 ? 8.718 -10.651 10.892 1.00 56.56 143 LEU A O 1
ATOM 1120 N N . ARG A 1 144 ? 8.502 -8.709 9.777 1.00 56.62 144 ARG A N 1
ATOM 1121 C CA . ARG A 1 144 ? 9.299 -7.918 10.730 1.00 56.62 144 ARG A CA 1
ATOM 1122 C C . ARG A 1 144 ? 8.406 -7.317 11.809 1.00 56.62 144 ARG A C 1
ATOM 1124 O O . ARG A 1 144 ? 7.209 -7.099 11.639 1.00 56.62 144 ARG A O 1
ATOM 1131 N N . SER A 1 145 ? 8.972 -7.015 12.964 1.00 57.00 145 SER A N 1
ATOM 1132 C CA . SER A 1 145 ? 8.289 -6.213 13.980 1.00 57.00 145 SER A CA 1
ATOM 1133 C C . SER A 1 145 ? 8.291 -4.721 13.599 1.00 57.00 145 SER A C 1
ATOM 1135 O O . SER A 1 145 ? 9.202 -4.245 12.924 1.00 57.00 145 SER A O 1
ATOM 1137 N N . TYR A 1 146 ? 7.332 -3.931 14.109 1.00 59.50 146 TYR A N 1
ATOM 1138 C CA . TYR A 1 146 ? 7.323 -2.458 13.953 1.00 59.50 146 TYR A CA 1
ATOM 1139 C C . TYR A 1 146 ? 8.655 -1.802 14.368 1.00 59.50 146 TYR A C 1
ATOM 1141 O O . TYR A 1 146 ? 9.041 -0.770 13.824 1.00 59.50 146 TYR A O 1
ATOM 1149 N N . ARG A 1 147 ? 9.376 -2.400 15.328 1.00 59.91 147 ARG A N 1
ATOM 1150 C CA . ARG A 1 147 ? 10.684 -1.920 15.795 1.00 59.91 147 ARG A CA 1
ATOM 1151 C C . ARG A 1 147 ? 11.767 -2.048 14.721 1.00 59.91 147 ARG A C 1
ATOM 1153 O O . ARG A 1 147 ? 12.596 -1.150 14.595 1.00 59.91 147 ARG A O 1
ATOM 1160 N N . GLU A 1 148 ? 11.763 -3.142 13.969 1.00 61.78 148 GLU A N 1
ATOM 1161 C CA . GLU A 1 148 ? 12.714 -3.385 12.879 1.00 61.78 148 GLU A CA 1
ATOM 1162 C C . GLU A 1 148 ? 12.390 -2.502 11.671 1.00 61.78 148 GLU A C 1
ATOM 1164 O O . GLU A 1 148 ? 13.291 -1.846 11.153 1.00 61.78 148 GLU A O 1
ATOM 1169 N N . LEU A 1 149 ? 11.103 -2.366 11.323 1.00 62.94 149 LEU A N 1
ATOM 1170 C CA . LEU A 1 149 ? 10.634 -1.440 10.282 1.00 62.94 149 LEU A CA 1
ATOM 1171 C C . LEU A 1 149 ? 11.030 0.010 10.576 1.00 62.94 149 LEU A C 1
ATOM 1173 O O . LEU A 1 149 ? 11.564 0.718 9.725 1.00 62.94 149 LEU A O 1
ATOM 1177 N N . LYS A 1 150 ? 10.847 0.442 11.829 1.00 65.81 150 LYS A N 1
ATOM 1178 C CA . LYS A 1 150 ? 11.286 1.761 12.286 1.00 65.81 150 LYS A CA 1
ATOM 1179 C C . LYS A 1 150 ? 12.790 1.955 12.090 1.00 65.81 150 LYS A C 1
ATOM 1181 O O . LYS A 1 150 ? 13.209 3.044 11.717 1.00 65.81 150 LYS A O 1
ATOM 1186 N N . SER A 1 151 ? 13.606 0.936 12.365 1.00 67.44 151 SER A N 1
ATOM 1187 C CA . SER A 1 151 ? 15.062 1.015 12.189 1.00 67.44 151 SER A CA 1
ATOM 1188 C C . SER A 1 151 ? 15.456 1.190 10.723 1.00 67.44 151 SER A C 1
ATOM 1190 O O . SER A 1 151 ? 16.418 1.897 10.440 1.00 67.44 151 SER A O 1
ATOM 1192 N N . GLU A 1 152 ? 14.727 0.567 9.803 1.00 67.75 152 GLU A N 1
ATOM 1193 C CA . GLU A 1 152 ? 14.974 0.643 8.364 1.00 67.75 152 GLU A CA 1
ATOM 1194 C C . GLU A 1 152 ? 14.653 2.032 7.811 1.00 67.75 152 GLU A C 1
ATOM 1196 O O . GLU A 1 152 ? 15.532 2.677 7.238 1.00 67.75 152 GLU A O 1
ATOM 1201 N N . ILE A 1 153 ? 13.467 2.567 8.110 1.00 70.12 153 ILE A N 1
ATOM 1202 C CA . ILE A 1 153 ? 13.097 3.933 7.711 1.00 70.12 153 ILE A CA 1
ATOM 1203 C C . ILE A 1 153 ? 14.000 4.960 8.405 1.00 70.12 153 ILE A C 1
ATOM 1205 O O . ILE A 1 153 ? 14.492 5.886 7.767 1.00 70.12 153 ILE A O 1
ATOM 1209 N N . ASN A 1 154 ? 14.326 4.764 9.688 1.00 68.31 154 ASN A N 1
ATOM 1210 C CA . ASN A 1 154 ? 15.299 5.616 10.377 1.00 68.31 154 ASN A CA 1
ATOM 1211 C C . ASN A 1 154 ? 16.680 5.556 9.742 1.00 68.31 154 ASN A C 1
ATOM 1213 O O . ASN A 1 154 ? 17.379 6.567 9.725 1.00 68.31 154 ASN A O 1
ATOM 1217 N N . SER A 1 155 ? 17.107 4.402 9.233 1.00 68.31 155 SER A N 1
ATOM 1218 C CA . SER A 1 155 ? 18.387 4.306 8.540 1.00 68.31 155 SER A CA 1
ATOM 1219 C C . SER A 1 155 ? 18.399 5.163 7.275 1.00 68.31 155 SER A C 1
ATOM 1221 O O . SER A 1 155 ? 19.425 5.761 6.993 1.00 68.31 155 SER A O 1
ATOM 1223 N N . ILE A 1 156 ? 17.261 5.314 6.594 1.00 64.75 156 ILE A N 1
ATOM 1224 C CA . ILE A 1 156 ? 17.095 6.181 5.419 1.00 64.75 156 ILE A CA 1
ATOM 1225 C C . ILE A 1 156 ? 17.069 7.660 5.814 1.00 64.75 156 ILE A C 1
ATOM 1227 O O . ILE A 1 156 ? 17.683 8.492 5.152 1.00 64.75 156 ILE A O 1
ATOM 1231 N N . VAL A 1 157 ? 16.388 7.990 6.915 1.00 62.84 157 VAL A N 1
ATOM 1232 C CA . VAL A 1 157 ? 16.326 9.361 7.448 1.00 62.84 157 VAL A CA 1
ATOM 1233 C C . VAL A 1 157 ? 17.704 9.828 7.934 1.00 62.84 157 VAL A C 1
ATOM 1235 O O . VAL A 1 157 ? 18.116 10.957 7.681 1.00 62.84 157 VAL A O 1
ATOM 1238 N N . THR A 1 158 ? 18.444 8.958 8.625 1.00 64.06 158 THR A N 1
ATOM 1239 C CA . THR A 1 158 ? 19.712 9.313 9.288 1.00 64.06 158 THR A CA 1
ATOM 1240 C C . THR A 1 158 ? 20.934 9.117 8.402 1.00 64.06 158 THR A C 1
ATOM 1242 O O . THR A 1 158 ? 21.874 9.912 8.448 1.00 64.06 158 THR A O 1
ATOM 1245 N N . ARG A 1 159 ? 20.949 8.061 7.585 1.00 57.00 159 ARG A N 1
ATOM 1246 C CA . ARG A 1 159 ? 21.981 7.836 6.581 1.00 57.00 159 ARG A CA 1
ATOM 1247 C C . ARG A 1 159 ? 21.390 8.345 5.284 1.00 57.00 159 ARG A C 1
ATOM 1249 O O . ARG A 1 159 ? 20.519 7.704 4.714 1.00 57.00 159 ARG A O 1
ATOM 1256 N N . LYS A 1 160 ? 21.909 9.460 4.773 1.00 58.25 160 LYS A N 1
ATOM 1257 C CA . LYS A 1 160 ? 21.822 9.762 3.341 1.00 58.25 160 LYS A CA 1
ATOM 1258 C C . LYS A 1 160 ? 22.509 8.612 2.598 1.00 58.25 160 LYS A C 1
ATOM 1260 O O . LYS A 1 160 ? 23.691 8.717 2.274 1.00 58.25 160 LYS A O 1
ATOM 1265 N N . THR A 1 161 ? 21.845 7.467 2.431 1.00 61.88 161 THR A N 1
ATOM 1266 C CA . THR A 1 161 ? 22.389 6.367 1.643 1.00 61.88 161 THR A CA 1
ATOM 1267 C C . THR A 1 161 ? 22.635 6.975 0.272 1.00 61.88 161 THR A C 1
ATOM 1269 O O . THR A 1 161 ? 21.747 7.615 -0.295 1.00 61.88 161 THR A O 1
ATOM 1272 N N . GLY A 1 162 ? 23.880 6.908 -0.206 1.00 65.81 162 GLY A N 1
ATOM 1273 C CA . GLY A 1 162 ? 24.269 7.617 -1.427 1.00 65.81 162 GLY A CA 1
ATOM 1274 C C . GLY A 1 162 ? 23.327 7.299 -2.590 1.00 65.81 162 GLY A C 1
ATOM 1275 O O . GLY A 1 162 ? 23.056 8.163 -3.414 1.00 65.81 162 GLY A O 1
ATOM 1276 N N . ASP A 1 163 ? 22.756 6.095 -2.596 1.00 71.38 163 ASP A N 1
ATOM 1277 C CA . ASP A 1 163 ? 21.778 5.650 -3.580 1.00 71.38 163 ASP A CA 1
ATOM 1278 C C . ASP A 1 163 ? 20.435 6.384 -3.479 1.00 71.38 163 ASP A C 1
ATOM 1280 O O . ASP A 1 163 ? 19.962 6.882 -4.496 1.00 71.38 163 ASP A O 1
ATOM 1284 N N . ILE A 1 164 ? 19.840 6.538 -2.289 1.00 72.06 164 ILE A N 1
ATOM 1285 C CA . ILE A 1 164 ? 18.583 7.295 -2.138 1.00 72.06 164 ILE A CA 1
ATOM 1286 C C . ILE A 1 164 ? 18.819 8.780 -2.424 1.00 72.06 164 ILE A C 1
ATOM 1288 O O . ILE A 1 164 ? 18.028 9.391 -3.137 1.00 72.06 164 ILE A O 1
ATOM 1292 N N . ALA A 1 165 ? 19.936 9.350 -1.959 1.00 72.25 165 ALA A N 1
ATOM 1293 C CA . ALA A 1 165 ? 20.298 10.732 -2.277 1.00 72.25 165 ALA A CA 1
ATOM 1294 C C . ALA A 1 165 ? 20.396 10.961 -3.797 1.00 72.25 165 ALA A C 1
ATOM 1296 O O . ALA A 1 165 ? 19.814 11.912 -4.314 1.00 72.25 165 ALA A O 1
ATOM 1297 N N . ARG A 1 166 ? 21.036 10.040 -4.531 1.00 77.81 166 ARG A N 1
ATOM 1298 C CA . ARG A 1 166 ? 21.105 10.074 -6.002 1.00 77.81 166 ARG A CA 1
ATOM 1299 C C . ARG A 1 166 ? 19.738 9.924 -6.667 1.00 77.81 166 ARG A C 1
ATOM 1301 O O . ARG A 1 166 ? 19.487 10.563 -7.686 1.00 77.81 166 ARG A O 1
ATOM 1308 N N . LEU A 1 167 ? 18.858 9.069 -6.139 1.00 79.06 167 LEU A N 1
ATOM 1309 C CA . LEU A 1 167 ? 17.493 8.935 -6.660 1.00 79.06 167 LEU A CA 1
ATOM 1310 C C . LEU A 1 167 ? 16.715 10.243 -6.485 1.00 79.06 167 LEU A C 1
ATOM 1312 O O . LEU A 1 167 ? 16.040 10.678 -7.415 1.00 79.06 167 LEU A O 1
ATOM 1316 N N . ILE A 1 168 ? 16.869 10.902 -5.337 1.00 75.94 168 ILE A N 1
ATOM 1317 C CA . ILE A 1 168 ? 16.240 12.194 -5.069 1.00 75.94 168 ILE A CA 1
ATOM 1318 C C . ILE A 1 168 ? 16.777 13.290 -5.996 1.00 75.94 168 ILE A C 1
ATOM 1320 O O . ILE A 1 168 ? 15.986 14.051 -6.553 1.00 75.94 168 ILE A O 1
ATOM 1324 N N . GLU A 1 169 ? 18.092 13.350 -6.224 1.00 76.00 169 GLU A N 1
ATOM 1325 C CA . GLU A 1 169 ? 18.707 14.289 -7.177 1.00 76.00 169 GLU A CA 1
ATOM 1326 C C . GLU A 1 169 ? 18.140 14.128 -8.597 1.00 76.00 169 GLU A C 1
ATOM 1328 O O . GLU A 1 169 ? 17.921 15.116 -9.299 1.00 76.00 169 GLU A O 1
ATOM 1333 N N . ARG A 1 170 ? 17.838 12.889 -9.008 1.00 77.44 170 ARG A N 1
ATOM 1334 C CA . ARG A 1 170 ? 17.188 12.584 -10.297 1.00 77.44 170 ARG A CA 1
ATOM 1335 C C . ARG A 1 170 ? 15.700 12.960 -10.333 1.00 77.44 170 ARG A C 1
ATOM 1337 O O . ARG A 1 170 ? 15.120 13.026 -11.415 1.00 77.44 170 ARG A O 1
ATOM 1344 N N . GLY A 1 171 ? 15.106 13.265 -9.180 1.00 76.81 171 GLY A N 1
ATOM 1345 C CA . GLY A 1 171 ? 13.704 13.620 -9.008 1.00 76.81 171 GLY A CA 1
ATOM 1346 C C . GLY A 1 171 ? 12.808 12.401 -8.797 1.00 76.81 171 GLY A C 1
ATOM 1347 O O . GLY A 1 171 ? 12.783 11.478 -9.608 1.00 76.81 171 GLY A O 1
ATOM 1348 N N . ILE A 1 172 ? 12.011 12.445 -7.729 1.00 87.12 172 ILE A N 1
ATOM 1349 C CA . ILE A 1 172 ? 11.010 11.430 -7.398 1.00 87.12 172 ILE A CA 1
ATOM 1350 C C . ILE A 1 172 ? 9.634 11.966 -7.793 1.00 87.12 172 ILE A C 1
ATOM 1352 O O . ILE A 1 172 ? 9.027 12.759 -7.076 1.00 87.12 172 ILE A O 1
ATOM 1356 N N . TYR A 1 173 ? 9.173 11.576 -8.977 1.00 91.56 173 TYR A N 1
ATOM 1357 C CA . TYR A 1 173 ? 7.854 11.923 -9.504 1.00 91.56 173 TYR A CA 1
ATOM 1358 C C . TYR A 1 173 ? 7.357 10.841 -10.466 1.00 91.56 173 TYR A C 1
ATOM 1360 O O . TYR A 1 173 ? 8.150 10.046 -10.986 1.00 91.56 173 TYR A O 1
ATOM 1368 N N . PHE A 1 174 ? 6.049 10.823 -10.703 1.00 93.38 174 PHE A N 1
ATOM 1369 C CA . PHE A 1 174 ? 5.409 9.982 -11.712 1.00 93.38 174 PHE A CA 1
ATOM 1370 C C . PHE A 1 174 ? 5.358 10.715 -13.054 1.00 93.38 174 PHE A C 1
ATOM 1372 O O . PHE A 1 174 ? 5.110 11.917 -13.091 1.00 93.38 174 PHE A O 1
ATOM 1379 N N . GLU A 1 175 ? 5.599 9.999 -14.152 1.00 92.06 175 GLU A N 1
ATOM 1380 C CA . GLU A 1 175 ? 5.595 10.584 -15.502 1.00 92.06 175 GLU A CA 1
ATOM 1381 C C . GLU A 1 175 ? 4.179 10.915 -16.006 1.00 92.06 175 GLU A C 1
ATOM 1383 O O . GLU A 1 175 ? 3.997 11.948 -16.642 1.00 92.06 175 GLU A O 1
ATOM 1388 N N . ASP A 1 176 ? 3.188 10.082 -15.670 1.00 93.38 176 ASP A N 1
ATOM 1389 C CA . ASP A 1 176 ? 1.771 10.255 -16.027 1.00 93.38 176 ASP A CA 1
ATOM 1390 C C . ASP A 1 176 ? 0.871 10.026 -14.791 1.00 93.38 176 ASP A C 1
ATOM 1392 O O . ASP A 1 176 ? 0.321 8.934 -14.602 1.00 93.38 176 ASP A O 1
ATOM 1396 N N . PRO A 1 177 ? 0.783 11.010 -13.873 1.00 95.00 177 PRO A N 1
ATOM 1397 C CA . PRO A 1 177 ? 0.008 10.868 -12.644 1.00 95.00 177 PRO A CA 1
ATOM 1398 C C . PRO A 1 177 ? -1.504 10.782 -12.898 1.00 95.00 177 PRO A C 1
ATOM 1400 O O . PRO A 1 177 ? -2.190 10.067 -12.170 1.00 95.00 177 PRO A O 1
ATOM 1403 N N . GLU A 1 178 ? -2.034 11.457 -13.921 1.00 95.62 178 GLU A N 1
ATOM 1404 C CA . GLU A 1 178 ? -3.447 11.383 -14.311 1.00 95.62 178 GLU A CA 1
ATOM 1405 C C . GLU A 1 178 ? -3.821 10.000 -14.852 1.00 95.62 178 GLU A C 1
ATOM 1407 O O . GLU A 1 178 ? -4.811 9.412 -14.411 1.00 95.62 178 GLU A O 1
ATOM 1412 N N . GLY A 1 179 ? -3.026 9.451 -15.777 1.00 94.88 179 GLY A N 1
ATOM 1413 C CA . GLY A 1 179 ? -3.239 8.104 -16.301 1.00 94.88 179 GLY A CA 1
ATOM 1414 C C . GLY A 1 179 ? -3.155 7.049 -15.202 1.00 94.88 179 GLY A C 1
ATOM 1415 O O . GLY A 1 179 ? -4.031 6.190 -15.099 1.00 94.88 179 GLY A O 1
ATOM 1416 N N . LEU A 1 180 ? -2.164 7.164 -14.313 1.00 94.88 180 LEU A N 1
ATOM 1417 C CA . LEU A 1 180 ? -2.011 6.260 -13.174 1.00 94.88 180 LEU A CA 1
ATOM 1418 C C . LEU A 1 180 ? -3.188 6.355 -12.191 1.00 94.88 180 LEU A C 1
ATOM 1420 O O . LEU A 1 180 ? -3.703 5.324 -11.761 1.00 94.88 180 LEU A O 1
ATOM 1424 N N . ALA A 1 181 ? -3.657 7.566 -11.871 1.00 95.62 181 ALA A N 1
ATOM 1425 C CA . ALA A 1 181 ? -4.835 7.765 -11.028 1.00 95.62 181 ALA A CA 1
ATOM 1426 C C . ALA A 1 181 ? -6.090 7.134 -11.644 1.00 95.62 181 ALA A C 1
ATOM 1428 O O . ALA A 1 181 ? -6.840 6.444 -10.950 1.00 95.62 181 ALA A O 1
ATOM 1429 N N . ARG A 1 182 ? -6.298 7.338 -12.951 1.00 94.94 182 ARG A N 1
ATOM 1430 C CA . ARG A 1 182 ? -7.424 6.762 -13.691 1.00 94.94 182 ARG A CA 1
ATOM 1431 C C . ARG A 1 182 ? -7.405 5.239 -13.622 1.00 94.94 182 ARG A C 1
ATOM 1433 O O . ARG A 1 182 ? -8.431 4.643 -13.317 1.00 94.94 182 ARG A O 1
ATOM 1440 N N . GLU A 1 183 ? -6.252 4.617 -13.861 1.00 94.25 183 GLU A N 1
ATOM 1441 C CA . GLU A 1 183 ? -6.111 3.159 -13.804 1.00 94.25 183 GLU A CA 1
ATOM 1442 C C . GLU A 1 183 ? -6.317 2.603 -12.388 1.00 94.25 183 GLU A C 1
ATOM 1444 O O . GLU A 1 183 ? -7.022 1.612 -12.223 1.00 94.25 183 GLU A O 1
ATOM 1449 N N . ILE A 1 184 ? -5.802 3.271 -11.350 1.00 93.25 184 ILE A N 1
ATOM 1450 C CA . ILE A 1 184 ? -6.028 2.864 -9.953 1.00 93.25 184 ILE A CA 1
ATOM 1451 C C . ILE A 1 184 ? -7.518 2.885 -9.594 1.00 93.25 184 ILE A C 1
ATOM 1453 O O . ILE A 1 184 ? -8.031 1.935 -9.000 1.00 93.25 184 ILE A O 1
ATOM 1457 N N . LEU A 1 185 ? -8.231 3.950 -9.969 1.00 92.38 185 LEU A N 1
ATOM 1458 C CA . LEU A 1 185 ? -9.652 4.106 -9.646 1.00 92.38 185 LEU A CA 1
ATOM 1459 C C . LEU A 1 185 ? -10.559 3.135 -10.418 1.00 92.38 185 LEU A C 1
ATOM 1461 O O . LEU A 1 185 ? -11.720 2.969 -10.051 1.00 92.38 185 LEU A O 1
ATOM 1465 N N . ARG A 1 186 ? -10.049 2.438 -11.445 1.00 91.00 186 ARG A N 1
ATOM 1466 C CA . ARG A 1 186 ? -10.790 1.353 -12.114 1.00 91.00 186 ARG A CA 1
ATOM 1467 C C . ARG A 1 186 ? -10.930 0.105 -11.244 1.00 91.00 186 ARG A C 1
ATOM 1469 O O . ARG A 1 186 ? -11.837 -0.685 -11.492 1.00 91.00 186 ARG A O 1
ATOM 1476 N N . PHE A 1 187 ? -10.060 -0.096 -10.251 1.00 85.56 187 PHE A N 1
ATOM 1477 C CA . PHE A 1 187 ? -10.107 -1.296 -9.410 1.00 85.56 187 PHE A CA 1
ATOM 1478 C C . PHE A 1 187 ? -11.267 -1.290 -8.411 1.00 85.56 187 PHE A C 1
ATOM 1480 O O . PHE A 1 187 ? -11.810 -2.361 -8.115 1.00 85.56 187 PHE A O 1
ATOM 1487 N N . LYS A 1 188 ? -11.593 -0.111 -7.861 1.00 79.62 188 LYS A N 1
ATOM 1488 C CA . LYS A 1 188 ? -12.678 0.141 -6.898 1.00 79.62 188 LYS A CA 1
ATOM 1489 C C . LYS A 1 188 ? -12.715 1.612 -6.469 1.00 79.62 188 LYS A C 1
ATOM 1491 O O . LYS A 1 188 ? -11.716 2.323 -6.583 1.00 79.62 188 LYS A O 1
ATOM 1496 N N . ASP A 1 189 ? -13.810 1.989 -5.813 1.00 75.44 189 ASP A N 1
ATOM 1497 C CA . ASP A 1 189 ? -13.799 3.087 -4.843 1.00 75.44 189 ASP A CA 1
ATOM 1498 C C . ASP A 1 189 ? -12.860 2.717 -3.684 1.00 75.44 189 ASP A C 1
ATOM 1500 O O . ASP A 1 189 ? -13.039 1.683 -3.047 1.00 75.44 189 ASP A O 1
ATOM 1504 N N . LEU A 1 190 ? -11.820 3.520 -3.442 1.00 79.19 190 LEU A N 1
ATOM 1505 C CA . LEU A 1 190 ? -10.678 3.137 -2.594 1.00 79.19 190 LEU A CA 1
ATOM 1506 C C . LEU A 1 190 ? -11.046 2.878 -1.125 1.00 79.19 190 LEU A C 1
ATOM 1508 O O . LEU A 1 190 ? -10.465 1.987 -0.510 1.00 79.19 190 LEU A O 1
ATOM 1512 N N . TYR A 1 191 ? -12.015 3.626 -0.597 1.00 80.12 191 TYR A N 1
ATOM 1513 C CA . TYR A 1 191 ? -12.622 3.395 0.711 1.00 80.12 191 TYR A CA 1
ATOM 1514 C C . TYR A 1 191 ? -14.135 3.552 0.612 1.00 80.12 191 TYR A C 1
ATOM 1516 O O . TYR A 1 191 ? -14.631 4.527 0.041 1.00 80.12 191 TYR A O 1
ATOM 1524 N N . TYR A 1 192 ? -14.869 2.630 1.225 1.00 80.88 192 TYR A N 1
ATOM 1525 C CA . TYR A 1 192 ? -16.314 2.690 1.329 1.00 80.88 192 TYR A CA 1
ATOM 1526 C C . TYR A 1 192 ? -16.746 4.029 1.941 1.00 80.88 192 TYR A C 1
ATOM 1528 O O . TYR A 1 192 ? -16.146 4.542 2.888 1.00 80.88 192 TYR A O 1
ATOM 1536 N N . GLY A 1 193 ? -17.758 4.658 1.346 1.00 79.81 193 GLY A N 1
ATOM 1537 C CA . GLY A 1 193 ? -18.278 5.950 1.801 1.00 79.81 193 GLY A CA 1
ATOM 1538 C C . GLY A 1 193 ? -17.358 7.167 1.597 1.00 79.81 193 GLY A C 1
ATOM 1539 O O . GLY A 1 193 ? -17.811 8.287 1.844 1.00 79.81 193 GLY A O 1
ATOM 1540 N N . VAL A 1 194 ? -16.116 7.000 1.117 1.00 84.50 194 VAL A N 1
ATOM 1541 C CA . VAL A 1 194 ? -15.183 8.102 0.823 1.00 84.50 194 VAL A CA 1
ATOM 1542 C C . VAL A 1 194 ? -15.026 8.258 -0.684 1.00 84.50 194 VAL A C 1
ATOM 1544 O O . VAL A 1 194 ? -14.450 7.415 -1.368 1.00 84.50 194 VAL A O 1
ATOM 1547 N N . LYS A 1 195 ? -15.519 9.376 -1.224 1.00 83.94 195 LYS A N 1
ATOM 1548 C CA . LYS A 1 195 ? -15.428 9.651 -2.659 1.00 83.94 195 LYS A CA 1
ATOM 1549 C C . LYS A 1 195 ? -14.040 10.180 -3.013 1.00 83.94 195 LYS A C 1
ATOM 1551 O O . LYS A 1 195 ? -13.746 11.347 -2.770 1.00 83.94 195 LYS A O 1
ATOM 1556 N N . VAL A 1 196 ? -13.228 9.348 -3.657 1.00 88.81 196 VAL A N 1
ATOM 1557 C CA . VAL A 1 196 ? -11.953 9.758 -4.259 1.00 88.81 196 VAL A CA 1
ATOM 1558 C C . VAL A 1 196 ? -12.133 9.822 -5.770 1.00 88.81 196 VAL A C 1
ATOM 1560 O O . VAL A 1 196 ? -12.452 8.820 -6.399 1.00 88.81 196 VAL A O 1
ATOM 1563 N N . ASN A 1 197 ? -11.972 11.008 -6.356 1.00 90.75 197 ASN A N 1
ATOM 1564 C CA . ASN A 1 197 ? -12.024 11.184 -7.809 1.00 90.75 197 ASN A CA 1
ATOM 1565 C C . ASN A 1 197 ? -10.612 11.236 -8.416 1.00 90.75 197 ASN A C 1
ATOM 1567 O O . ASN A 1 197 ? -9.615 11.359 -7.699 1.00 90.75 197 ASN A O 1
ATOM 1571 N N . GLU A 1 198 ? -10.554 11.152 -9.747 1.00 93.50 198 GLU A N 1
ATOM 1572 C CA . GLU A 1 198 ? -9.304 11.176 -10.516 1.00 93.50 198 GLU A CA 1
ATOM 1573 C C . GLU A 1 198 ? -8.457 12.402 -10.179 1.00 93.50 198 GLU A C 1
ATOM 1575 O O . GLU A 1 198 ? -7.284 12.245 -9.868 1.00 93.50 198 GLU A O 1
ATOM 1580 N N . ASP A 1 199 ? -9.055 13.594 -10.129 1.00 92.75 199 ASP A N 1
ATOM 1581 C CA . ASP A 1 199 ? -8.339 14.833 -9.809 1.00 92.75 199 ASP A CA 1
ATOM 1582 C C . ASP A 1 199 ? -7.685 14.798 -8.422 1.00 92.75 199 ASP A C 1
ATOM 1584 O O . ASP A 1 199 ? -6.551 15.252 -8.258 1.00 92.75 199 ASP A O 1
ATOM 1588 N N . THR A 1 200 ? -8.376 14.242 -7.422 1.00 91.19 200 THR A N 1
ATOM 1589 C CA . THR A 1 200 ? -7.869 14.135 -6.045 1.00 91.19 200 THR A CA 1
ATOM 1590 C C . THR A 1 200 ? -6.649 13.222 -5.994 1.00 91.19 200 THR A C 1
ATOM 1592 O O . THR A 1 200 ? -5.609 13.602 -5.451 1.00 91.19 200 THR A O 1
ATOM 1595 N N . LEU A 1 201 ? -6.750 12.033 -6.595 1.00 94.19 201 LEU A N 1
ATOM 1596 C CA . LEU A 1 201 ? -5.649 11.074 -6.611 1.00 94.19 201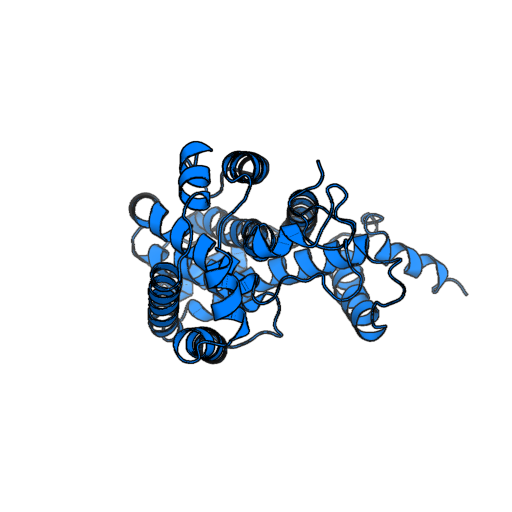 LEU A CA 1
ATOM 1597 C C . LEU A 1 201 ? -4.496 11.555 -7.505 1.00 94.19 201 LEU A C 1
ATOM 1599 O O . LEU A 1 201 ? -3.339 11.485 -7.101 1.00 94.19 201 LEU A O 1
ATOM 1603 N N . ALA A 1 202 ? -4.791 12.122 -8.674 1.00 95.56 202 ALA A N 1
ATOM 1604 C CA . ALA A 1 202 ? -3.790 12.694 -9.566 1.00 95.56 202 ALA A CA 1
ATOM 1605 C C . ALA A 1 202 ? -3.056 13.867 -8.906 1.00 95.56 202 ALA A C 1
ATOM 1607 O O . ALA A 1 202 ? -1.845 13.980 -9.052 1.00 95.56 202 ALA A O 1
ATOM 1608 N N . SER A 1 203 ? -3.741 14.713 -8.128 1.00 94.06 203 SER A N 1
ATOM 1609 C CA . SER A 1 203 ? -3.092 15.793 -7.375 1.00 94.06 203 SER A CA 1
ATOM 1610 C C . SER A 1 203 ? -2.090 15.259 -6.351 1.00 94.06 203 SER A C 1
ATOM 1612 O O . SER A 1 203 ? -1.024 15.850 -6.183 1.00 94.06 203 SER A O 1
ATOM 1614 N N . LEU A 1 204 ? -2.405 14.151 -5.675 1.00 93.06 204 LEU A N 1
ATOM 1615 C CA . LEU A 1 204 ? -1.456 13.479 -4.791 1.00 93.06 204 LEU A CA 1
ATOM 1616 C C . LEU A 1 204 ? -0.257 12.955 -5.591 1.00 93.06 204 LEU A C 1
ATOM 1618 O O . LEU A 1 204 ? 0.880 13.267 -5.246 1.00 93.06 204 LEU A O 1
ATOM 1622 N N . LEU A 1 205 ? -0.504 12.200 -6.665 1.00 94.06 205 LEU A N 1
ATOM 1623 C CA . LEU A 1 205 ? 0.545 11.611 -7.504 1.00 94.06 205 LEU A CA 1
ATOM 1624 C C . LEU A 1 205 ? 1.393 12.682 -8.218 1.00 94.06 205 LEU A C 1
ATOM 1626 O O . LEU A 1 205 ? 2.571 12.475 -8.471 1.00 94.06 205 LEU A O 1
ATOM 1630 N N . ARG A 1 206 ? 0.859 13.877 -8.479 1.00 94.44 206 ARG A N 1
ATOM 1631 C CA . ARG A 1 206 ? 1.638 15.020 -8.986 1.00 94.44 206 ARG A CA 1
ATOM 1632 C C . ARG A 1 206 ? 2.653 15.558 -7.980 1.00 94.44 206 ARG A C 1
ATOM 1634 O O . ARG A 1 206 ? 3.535 16.325 -8.369 1.00 94.44 206 ARG A O 1
ATOM 1641 N N . THR A 1 207 ? 2.542 15.196 -6.702 1.00 90.44 207 THR A N 1
ATOM 1642 C CA . THR A 1 207 ? 3.460 15.678 -5.672 1.00 90.44 207 THR A CA 1
ATOM 1643 C C . THR A 1 207 ? 4.860 15.149 -5.940 1.00 90.44 207 THR A C 1
ATOM 1645 O O . THR A 1 207 ? 5.159 13.981 -5.714 1.00 90.44 207 THR A O 1
ATOM 1648 N N . ARG A 1 208 ? 5.745 16.033 -6.403 1.00 88.88 208 ARG A N 1
ATOM 1649 C CA . ARG A 1 208 ? 7.165 15.728 -6.532 1.00 88.88 208 ARG A CA 1
ATOM 1650 C C . ARG A 1 208 ? 7.784 15.657 -5.142 1.00 88.88 208 ARG A C 1
ATOM 1652 O O . ARG A 1 208 ? 7.760 16.641 -4.405 1.00 88.88 208 ARG A O 1
ATOM 1659 N N . LEU A 1 209 ? 8.381 14.520 -4.811 1.00 84.00 209 LEU A N 1
ATOM 1660 C CA . LEU A 1 209 ? 9.130 14.365 -3.571 1.00 84.00 209 LEU A CA 1
ATOM 1661 C C . LEU A 1 209 ? 10.565 14.848 -3.803 1.00 84.00 209 LEU A C 1
ATOM 1663 O O . LEU A 1 209 ? 11.347 14.232 -4.529 1.00 84.00 209 LEU A O 1
ATOM 1667 N N . ASP A 1 210 ? 10.906 15.986 -3.209 1.00 82.81 210 ASP A N 1
ATOM 1668 C CA . ASP A 1 210 ? 12.297 16.396 -3.045 1.00 82.81 210 ASP A CA 1
ATOM 1669 C C . ASP A 1 210 ? 12.886 15.814 -1.747 1.00 82.81 210 ASP A C 1
ATOM 1671 O O . ASP A 1 210 ? 12.210 15.102 -0.996 1.00 82.81 210 ASP A O 1
ATOM 1675 N N . SER A 1 211 ? 14.162 16.103 -1.473 1.00 78.19 211 SER A N 1
ATOM 1676 C CA . SER A 1 211 ? 14.847 15.592 -0.279 1.00 78.19 211 SER A CA 1
ATOM 1677 C C . SER A 1 211 ? 14.116 15.969 1.004 1.00 78.19 211 SER A C 1
ATOM 1679 O O . SER A 1 211 ? 13.993 15.145 1.905 1.00 78.19 211 SER A O 1
ATOM 1681 N N . THR A 1 212 ? 13.628 17.204 1.087 1.00 82.56 212 THR A N 1
ATOM 1682 C CA . THR A 1 212 ? 12.998 17.756 2.289 1.00 82.56 212 THR A CA 1
ATOM 1683 C C . THR A 1 212 ? 11.611 17.153 2.504 1.00 82.56 212 THR A C 1
ATOM 1685 O O . THR A 1 212 ? 11.288 16.732 3.614 1.00 82.56 212 THR A O 1
ATOM 1688 N N . GLY A 1 213 ? 10.799 17.056 1.450 1.00 84.06 213 GLY A N 1
ATOM 1689 C CA . GLY A 1 213 ? 9.474 16.441 1.477 1.00 84.06 213 GLY A CA 1
ATOM 1690 C C . GLY A 1 213 ? 9.533 14.948 1.793 1.00 84.06 213 GLY A C 1
ATOM 1691 O O . GLY A 1 213 ? 8.773 14.462 2.631 1.00 84.06 213 GLY A O 1
ATOM 1692 N N . MET A 1 214 ? 10.485 14.224 1.196 1.00 83.69 214 MET A N 1
ATOM 1693 C CA . MET A 1 214 ? 10.693 12.808 1.498 1.00 83.69 214 MET A CA 1
ATOM 1694 C C . MET A 1 214 ? 11.127 12.603 2.955 1.00 83.69 214 MET A C 1
ATOM 1696 O O . MET A 1 214 ? 10.534 11.783 3.652 1.00 83.69 214 MET A O 1
ATOM 1700 N N . LEU A 1 215 ? 12.131 13.357 3.426 1.00 80.62 215 LEU A N 1
ATOM 1701 C CA . LEU A 1 215 ? 12.641 13.248 4.798 1.00 80.62 215 LEU A CA 1
ATOM 1702 C C . LEU A 1 215 ? 11.563 13.582 5.829 1.00 80.62 215 LEU A C 1
ATOM 1704 O O . LEU A 1 215 ? 11.329 12.785 6.730 1.00 80.62 215 LEU A O 1
ATOM 1708 N N . SER A 1 216 ? 10.865 14.707 5.663 1.00 86.12 216 SER A N 1
ATOM 1709 C CA . SER A 1 216 ? 9.804 15.123 6.590 1.00 86.12 216 SER A CA 1
ATOM 1710 C C . SER A 1 216 ? 8.658 14.112 6.657 1.00 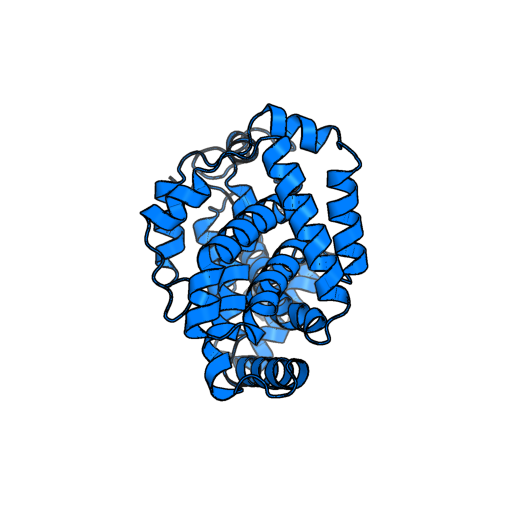86.12 216 SER A C 1
ATOM 1712 O O . SER A 1 216 ? 8.173 13.795 7.744 1.00 86.12 216 SER A O 1
ATOM 1714 N N . THR A 1 217 ? 8.259 13.539 5.518 1.00 90.06 217 THR A N 1
ATOM 1715 C CA . THR A 1 217 ? 7.213 12.510 5.495 1.00 90.06 217 THR A CA 1
ATOM 1716 C C . THR A 1 217 ? 7.695 11.208 6.134 1.00 90.06 217 THR A C 1
ATOM 1718 O O . THR A 1 217 ? 6.976 10.611 6.933 1.00 90.06 217 THR A O 1
ATOM 1721 N N . ALA A 1 218 ? 8.928 10.781 5.850 1.00 86.31 218 ALA A N 1
ATOM 1722 C CA . ALA A 1 218 ? 9.515 9.591 6.461 1.00 86.31 218 ALA A CA 1
ATOM 1723 C C . ALA A 1 218 ? 9.678 9.740 7.986 1.00 86.31 218 ALA A C 1
ATOM 1725 O O . ALA A 1 218 ? 9.364 8.812 8.731 1.00 86.31 218 ALA A O 1
ATOM 1726 N N . GLU A 1 219 ? 10.108 10.909 8.469 1.00 86.19 219 GLU A N 1
ATOM 1727 C CA . GLU A 1 219 ? 10.184 11.234 9.899 1.00 86.19 219 GLU A CA 1
ATOM 1728 C C . GLU A 1 219 ? 8.813 11.163 10.571 1.00 86.19 219 GLU A C 1
ATOM 1730 O O . GLU A 1 219 ? 8.682 10.613 11.670 1.00 86.19 219 GLU A O 1
ATOM 1735 N N . GLN A 1 220 ? 7.778 11.669 9.899 1.00 92.00 220 GLN A N 1
ATOM 1736 C CA . GLN A 1 220 ? 6.413 11.581 10.398 1.00 92.00 220 GLN A CA 1
ATOM 1737 C C . GLN A 1 220 ? 5.938 10.122 10.468 1.00 92.00 220 GLN A C 1
ATOM 1739 O O . GLN A 1 220 ? 5.442 9.707 11.516 1.00 92.00 220 GLN A O 1
ATOM 1744 N N . ILE A 1 221 ? 6.171 9.312 9.428 1.00 91.56 221 ILE A N 1
ATOM 1745 C CA . ILE A 1 221 ? 5.855 7.872 9.445 1.00 91.56 221 ILE A CA 1
ATOM 1746 C C . ILE A 1 221 ? 6.577 7.177 10.605 1.00 91.56 221 ILE A C 1
ATOM 1748 O O . ILE A 1 221 ? 5.957 6.441 11.366 1.00 91.56 221 ILE A O 1
ATOM 1752 N N . VAL A 1 222 ? 7.873 7.434 10.806 1.00 86.25 222 VAL A N 1
ATOM 1753 C CA . VAL A 1 222 ? 8.654 6.874 11.926 1.00 86.25 222 VAL A CA 1
ATOM 1754 C C . VAL A 1 222 ? 8.048 7.241 13.277 1.00 86.25 222 VAL A C 1
ATOM 1756 O O . VAL A 1 222 ? 7.995 6.401 14.185 1.00 86.25 222 VAL A O 1
ATOM 1759 N N . LYS A 1 223 ? 7.638 8.501 13.440 1.00 89.06 223 LYS A N 1
ATOM 1760 C CA . LYS A 1 223 ? 7.016 8.995 14.668 1.00 89.06 223 LYS A CA 1
ATOM 1761 C C . LYS A 1 223 ? 5.698 8.270 14.928 1.00 89.06 223 LYS A C 1
ATOM 1763 O O . LYS A 1 223 ? 5.503 7.758 16.030 1.00 89.06 223 LYS A O 1
ATOM 1768 N N . GLU A 1 224 ? 4.842 8.162 13.918 1.00 91.25 224 GLU A N 1
ATOM 1769 C CA . GLU A 1 224 ? 3.557 7.470 14.028 1.00 91.25 224 GLU A CA 1
ATOM 1770 C C . GLU A 1 224 ? 3.720 5.970 14.250 1.00 91.25 224 GLU A C 1
ATOM 1772 O O . GLU A 1 224 ? 3.078 5.418 15.136 1.00 91.25 224 GLU A O 1
ATOM 1777 N N . MET A 1 225 ? 4.665 5.313 13.575 1.00 87.25 225 MET A N 1
ATOM 1778 C CA . MET A 1 225 ? 5.019 3.920 13.863 1.00 87.25 225 MET A CA 1
ATOM 1779 C C . MET A 1 225 ? 5.523 3.744 15.299 1.00 87.25 225 MET A C 1
ATOM 1781 O O . MET A 1 225 ? 5.246 2.725 15.931 1.00 87.25 225 MET A O 1
ATOM 1785 N N . GLY A 1 226 ? 6.251 4.730 15.833 1.00 85.62 226 GLY A N 1
ATOM 1786 C CA . GLY A 1 226 ? 6.662 4.764 17.233 1.00 85.62 226 GLY A CA 1
ATOM 1787 C C . GLY A 1 226 ? 5.466 4.720 18.182 1.00 85.62 226 GLY A C 1
ATOM 1788 O O . GLY A 1 226 ? 5.440 3.878 19.081 1.00 85.62 226 GLY A O 1
ATOM 1789 N N . ASN A 1 227 ? 4.460 5.557 17.937 1.00 88.62 227 ASN A N 1
ATOM 1790 C CA . ASN A 1 227 ? 3.226 5.590 18.722 1.00 88.62 227 ASN A CA 1
ATOM 1791 C C . ASN A 1 227 ? 2.420 4.294 18.548 1.00 88.62 227 ASN A C 1
ATOM 1793 O O . ASN A 1 227 ? 2.123 3.617 19.538 1.00 88.62 227 ASN A O 1
ATOM 1797 N N . ALA A 1 228 ? 2.182 3.890 17.299 1.00 89.94 228 ALA A N 1
ATOM 1798 C CA . ALA A 1 228 ? 1.460 2.682 16.924 1.00 89.94 228 ALA A CA 1
ATOM 1799 C C . ALA A 1 228 ? 2.059 1.429 17.571 1.00 89.94 228 ALA A C 1
ATOM 1801 O O . ALA A 1 228 ? 1.322 0.580 18.060 1.00 89.94 228 ALA A O 1
ATOM 1802 N N . SER A 1 229 ? 3.390 1.321 17.666 1.00 86.56 229 SER A N 1
ATOM 1803 C CA . SER A 1 229 ? 4.064 0.147 18.247 1.00 86.56 229 SER A CA 1
ATOM 1804 C C . SER A 1 229 ? 3.693 -0.142 19.709 1.00 86.56 229 SER A C 1
ATOM 1806 O O . SER A 1 229 ? 3.866 -1.268 20.178 1.00 86.56 229 SER A O 1
ATOM 1808 N N . THR A 1 230 ? 3.162 0.853 20.424 1.00 88.94 230 THR A N 1
ATOM 1809 C CA . THR A 1 230 ? 2.670 0.707 21.803 1.00 88.94 230 THR A CA 1
ATOM 1810 C C . THR A 1 230 ? 1.199 0.285 21.872 1.00 88.94 230 THR A C 1
ATOM 1812 O O . THR A 1 230 ? 0.715 -0.112 22.933 1.00 88.94 230 THR A O 1
ATOM 1815 N N . GLN A 1 231 ? 0.486 0.339 20.746 1.00 92.75 231 GLN A N 1
ATOM 1816 C CA . GLN A 1 231 ? -0.940 0.062 20.668 1.00 92.75 231 GLN A CA 1
ATOM 1817 C C . GLN A 1 231 ? -1.221 -1.434 20.446 1.00 92.75 231 GLN A C 1
ATOM 1819 O O . GLN A 1 231 ? -0.540 -2.077 19.639 1.00 92.75 231 GLN A O 1
ATOM 1824 N N . PRO A 1 232 ? -2.265 -2.009 21.083 1.00 92.88 232 PRO A N 1
ATOM 1825 C CA . PRO A 1 232 ? -2.614 -3.423 20.914 1.00 92.88 232 PRO A CA 1
ATOM 1826 C C . PRO A 1 232 ? -2.984 -3.820 19.478 1.00 92.88 232 PRO A C 1
ATOM 1828 O O . PRO A 1 232 ? -2.759 -4.966 19.089 1.00 92.88 232 PRO A O 1
ATOM 1831 N N . TRP A 1 233 ? -3.543 -2.890 18.698 1.00 94.06 233 TRP A N 1
ATOM 1832 C CA . TRP A 1 233 ? -3.966 -3.132 17.316 1.00 94.06 233 TRP A CA 1
ATOM 1833 C C . TRP A 1 233 ? -2.793 -3.218 16.333 1.00 94.06 233 TRP A C 1
ATOM 1835 O O . TRP A 1 233 ? -2.966 -3.766 15.251 1.00 94.06 233 TRP A O 1
ATOM 1845 N N . SER A 1 234 ? -1.593 -2.745 16.690 1.00 91.31 234 SER A N 1
ATOM 1846 C CA . SER A 1 234 ? -0.451 -2.682 15.761 1.00 91.31 234 SER A CA 1
ATOM 1847 C C . SER A 1 234 ? -0.110 -4.030 15.139 1.00 91.31 234 SER A C 1
ATOM 1849 O O . SER A 1 234 ? 0.099 -4.128 13.937 1.00 91.31 234 SER A O 1
ATOM 1851 N N . LYS A 1 235 ? -0.148 -5.115 15.919 1.00 89.00 235 LYS A N 1
ATOM 1852 C CA . LYS A 1 235 ? 0.133 -6.473 15.422 1.00 89.00 235 LYS A CA 1
ATOM 1853 C C . LYS A 1 235 ? -0.863 -6.957 14.364 1.00 89.00 235 LYS A C 1
ATOM 1855 O O . LYS A 1 235 ? -0.550 -7.901 13.645 1.00 89.00 235 LYS A O 1
ATOM 1860 N N . LEU A 1 236 ? -2.042 -6.337 14.264 1.00 93.00 236 LEU A N 1
ATOM 1861 C CA . LEU A 1 236 ? -3.061 -6.701 13.280 1.00 93.00 236 LEU A CA 1
ATOM 1862 C C . LEU A 1 236 ? -2.657 -6.330 11.855 1.00 93.00 236 LEU A C 1
ATOM 1864 O O . LEU A 1 236 ? -3.233 -6.887 10.929 1.00 93.00 236 LEU A O 1
ATOM 1868 N N . TYR A 1 237 ? -1.623 -5.501 11.668 1.00 92.12 237 TYR A N 1
ATOM 1869 C CA . TYR A 1 237 ? -1.068 -5.256 10.339 1.00 92.12 237 TYR A CA 1
ATOM 1870 C C . TYR A 1 237 ? -0.622 -6.550 9.641 1.00 92.12 237 TYR A C 1
ATOM 1872 O O . TYR A 1 237 ? -0.743 -6.666 8.431 1.00 92.12 237 TYR A O 1
ATOM 1880 N N . LEU A 1 238 ? -0.207 -7.574 10.398 1.00 91.25 238 LEU A N 1
ATOM 1881 C CA . LEU A 1 238 ? 0.127 -8.888 9.845 1.00 91.25 238 LEU A CA 1
ATOM 1882 C C . LEU A 1 238 ? -1.071 -9.544 9.140 1.00 91.25 238 LEU A C 1
ATOM 1884 O O . LEU A 1 238 ? -0.887 -10.274 8.174 1.00 91.25 238 LEU A O 1
ATOM 1888 N N . LEU A 1 239 ? -2.295 -9.269 9.597 1.00 93.25 239 LEU A N 1
ATOM 1889 C CA . LEU A 1 239 ? -3.527 -9.765 8.976 1.00 93.25 239 LEU A CA 1
ATOM 1890 C C . LEU A 1 239 ? -3.923 -8.959 7.725 1.00 93.25 239 LEU A C 1
ATOM 1892 O O . LEU A 1 239 ? -4.823 -9.346 6.996 1.00 93.25 239 LEU A O 1
ATOM 1896 N N . VAL A 1 240 ? -3.253 -7.841 7.457 1.00 94.62 240 VAL A N 1
ATOM 1897 C CA . VAL A 1 240 ? -3.380 -7.098 6.195 1.00 94.62 240 VAL A CA 1
ATOM 1898 C C . VAL A 1 240 ? -2.233 -7.451 5.248 1.00 94.62 240 VAL A C 1
ATOM 1900 O O . VAL A 1 240 ? -2.439 -7.657 4.054 1.00 94.62 240 VAL A O 1
ATOM 1903 N N . LEU A 1 241 ? -1.034 -7.627 5.800 1.00 92.94 241 LEU A N 1
ATOM 1904 C CA . LEU A 1 241 ? 0.157 -8.063 5.087 1.00 92.94 241 LEU A CA 1
ATOM 1905 C C . LEU A 1 241 ? 0.006 -9.461 4.474 1.00 92.94 241 LEU A C 1
ATOM 1907 O O . LEU A 1 241 ? 0.466 -9.671 3.362 1.00 92.94 241 LEU A O 1
ATOM 1911 N N . VAL A 1 242 ? -0.622 -10.423 5.161 1.00 90.44 242 VAL A N 1
ATOM 1912 C CA . VAL A 1 242 ? -0.708 -11.810 4.663 1.00 90.44 242 VAL A CA 1
ATOM 1913 C C . VAL A 1 242 ? -1.403 -11.907 3.292 1.00 90.44 242 VAL A C 1
ATOM 1915 O O . VAL A 1 242 ? -0.787 -12.464 2.381 1.00 90.44 242 VAL A O 1
ATOM 1918 N N . PRO A 1 243 ? -2.621 -11.362 3.084 1.00 91.44 243 PRO A N 1
ATOM 1919 C CA . PRO A 1 243 ? -3.241 -11.361 1.759 1.00 91.44 243 PRO A CA 1
ATOM 1920 C C . PRO A 1 243 ? -2.414 -10.616 0.707 1.00 91.44 243 PRO A C 1
ATOM 1922 O O . PRO A 1 243 ? -2.313 -11.093 -0.421 1.00 91.44 243 PRO A O 1
ATOM 1925 N N . LEU A 1 244 ? -1.787 -9.494 1.083 1.00 93.94 244 LEU A N 1
ATOM 1926 C CA . LEU A 1 244 ? -0.892 -8.734 0.208 1.00 93.94 244 LEU A CA 1
ATOM 1927 C C . LEU A 1 244 ? 0.298 -9.583 -0.259 1.00 93.94 244 LEU A C 1
ATOM 1929 O O . LEU A 1 244 ? 0.505 -9.735 -1.458 1.00 93.94 244 LEU A O 1
ATOM 1933 N N . SER A 1 245 ? 1.051 -10.169 0.673 1.00 89.38 245 SER A N 1
ATOM 1934 C CA . SER A 1 245 ? 2.252 -10.950 0.371 1.00 89.38 245 SER A CA 1
ATOM 1935 C C . SER A 1 245 ? 1.946 -12.196 -0.455 1.00 89.38 245 SER A C 1
ATOM 1937 O O . SER A 1 245 ? 2.735 -12.548 -1.332 1.00 89.38 245 SER A O 1
ATOM 1939 N N . ILE A 1 246 ? 0.816 -12.868 -0.195 1.00 86.44 246 ILE A N 1
ATOM 1940 C CA . ILE A 1 246 ? 0.389 -14.015 -1.006 1.00 86.44 246 ILE A CA 1
ATOM 1941 C C . ILE A 1 246 ? -0.022 -13.543 -2.404 1.00 86.44 246 ILE A C 1
ATOM 1943 O O . ILE A 1 246 ? 0.418 -14.137 -3.384 1.00 86.44 246 ILE A O 1
ATOM 1947 N N . GLY A 1 247 ? -0.819 -12.474 -2.505 1.00 89.19 247 GLY A N 1
ATOM 1948 C CA . GLY A 1 247 ? -1.244 -11.903 -3.783 1.00 89.19 247 GLY A CA 1
ATOM 1949 C C . GLY A 1 247 ? -0.064 -11.536 -4.682 1.00 89.19 247 GLY A C 1
ATOM 1950 O O . GLY A 1 247 ? 0.038 -12.063 -5.788 1.00 89.19 247 GLY A O 1
ATOM 1951 N N . ASP A 1 248 ? 0.854 -10.715 -4.166 1.00 90.81 248 ASP A N 1
ATOM 1952 C CA . ASP A 1 248 ? 2.081 -10.307 -4.859 1.00 90.81 248 ASP A CA 1
ATOM 1953 C C . ASP A 1 248 ? 2.931 -11.519 -5.275 1.00 90.81 248 ASP A C 1
ATOM 1955 O O . ASP A 1 248 ? 3.273 -11.687 -6.449 1.00 90.81 248 ASP A O 1
ATOM 1959 N N . SER A 1 249 ? 3.210 -12.432 -4.337 1.00 85.19 249 SER A N 1
ATOM 1960 C CA . SER A 1 249 ? 4.068 -13.590 -4.611 1.00 85.19 249 SER A CA 1
ATOM 1961 C C . SER A 1 249 ? 3.480 -14.525 -5.666 1.00 85.19 249 SER A C 1
ATOM 1963 O O . SER A 1 249 ? 4.220 -15.018 -6.519 1.00 85.19 249 SER A O 1
ATOM 1965 N N . CYS A 1 250 ? 2.174 -14.791 -5.607 1.00 83.50 250 CYS A N 1
ATOM 1966 C CA . CYS A 1 250 ? 1.521 -15.715 -6.526 1.00 83.50 250 CYS A CA 1
ATOM 1967 C C . CYS A 1 250 ? 1.355 -15.120 -7.928 1.00 83.50 250 CYS A C 1
ATOM 1969 O O . CYS A 1 250 ? 1.594 -15.840 -8.896 1.00 83.50 250 CYS A O 1
ATOM 1971 N N . ASP A 1 251 ? 1.005 -13.833 -8.058 1.00 86.94 251 ASP A N 1
ATOM 1972 C CA . ASP A 1 251 ? 0.943 -13.181 -9.374 1.00 86.94 251 ASP A CA 1
ATOM 1973 C C . ASP A 1 251 ? 2.332 -13.095 -10.012 1.00 86.94 251 ASP A C 1
ATOM 1975 O O . ASP A 1 251 ? 2.535 -13.555 -11.138 1.00 86.94 251 ASP A O 1
ATOM 1979 N N . SER A 1 252 ? 3.314 -12.606 -9.246 1.00 83.44 252 SER A N 1
ATOM 1980 C CA . SER A 1 252 ? 4.704 -12.508 -9.691 1.00 83.44 252 SER A CA 1
ATOM 1981 C C . SER A 1 252 ? 5.240 -13.846 -10.193 1.00 83.44 252 SER A C 1
ATOM 1983 O O . SER A 1 252 ? 5.978 -13.891 -11.174 1.00 83.44 252 SER A O 1
ATOM 1985 N N . ALA A 1 253 ? 4.887 -14.946 -9.530 1.00 78.25 253 ALA A N 1
ATOM 1986 C CA . ALA A 1 253 ? 5.351 -16.262 -9.929 1.00 78.25 253 ALA A CA 1
ATOM 1987 C C . ALA A 1 253 ? 4.635 -16.822 -11.152 1.00 78.25 253 ALA A C 1
ATOM 1989 O O . ALA A 1 253 ? 5.300 -17.385 -12.014 1.00 78.25 253 ALA A O 1
ATOM 1990 N N . ASP A 1 254 ? 3.312 -16.654 -11.246 1.00 75.38 254 ASP A N 1
ATOM 1991 C CA . ASP A 1 254 ? 2.524 -17.074 -12.410 1.00 75.38 254 ASP A CA 1
ATOM 1992 C C . ASP A 1 254 ? 3.048 -16.432 -13.701 1.00 75.38 254 ASP A C 1
ATOM 1994 O O . ASP A 1 254 ? 3.136 -17.081 -14.738 1.00 75.38 254 ASP A O 1
ATOM 1998 N N . LYS A 1 255 ? 3.480 -15.169 -13.630 1.00 78.50 255 LYS A N 1
ATOM 1999 C CA . LYS A 1 255 ? 4.005 -14.433 -14.790 1.00 78.50 255 LYS A CA 1
ATOM 2000 C C . LYS A 1 255 ? 5.488 -14.635 -15.058 1.00 78.50 255 LYS A C 1
ATOM 2002 O O . LYS A 1 255 ? 5.966 -14.251 -16.122 1.00 78.50 255 LYS A O 1
ATOM 2007 N N . ARG A 1 256 ? 6.212 -15.271 -14.135 1.00 72.69 256 ARG A N 1
ATOM 2008 C CA . ARG A 1 256 ? 7.661 -15.512 -14.236 1.00 72.69 256 ARG A CA 1
ATOM 2009 C C . ARG A 1 256 ? 8.031 -16.995 -14.245 1.00 72.69 256 ARG A C 1
ATOM 2011 O O . ARG A 1 256 ? 9.208 -17.329 -14.129 1.00 72.69 256 ARG A O 1
ATOM 2018 N N . VAL A 1 257 ? 7.061 -17.892 -14.460 1.00 62.44 257 VAL A N 1
ATOM 2019 C CA . VAL A 1 257 ? 7.266 -19.356 -14.505 1.00 62.44 257 VAL A CA 1
ATOM 2020 C C . VAL A 1 257 ? 8.415 -19.754 -15.443 1.00 62.44 257 VAL A C 1
ATOM 2022 O O . VAL A 1 257 ? 9.210 -20.642 -15.110 1.00 62.44 257 VAL A O 1
ATOM 2025 N N . SER A 1 258 ? 8.530 -19.066 -16.584 1.00 58.72 258 SER A N 1
ATOM 2026 C CA . SER A 1 258 ? 9.523 -19.315 -17.633 1.00 58.72 258 SER A CA 1
ATOM 2027 C C . SER A 1 258 ? 10.872 -18.610 -17.441 1.00 58.72 258 SER A C 1
ATOM 2029 O O . SER A 1 258 ? 11.770 -18.843 -18.248 1.00 58.72 258 SER A O 1
ATOM 2031 N N . ASP A 1 259 ? 11.050 -17.770 -16.413 1.00 64.69 259 ASP A N 1
ATOM 2032 C CA . ASP A 1 259 ? 12.317 -17.061 -16.189 1.00 64.69 259 ASP A CA 1
ATOM 2033 C C . ASP A 1 259 ? 13.433 -18.059 -15.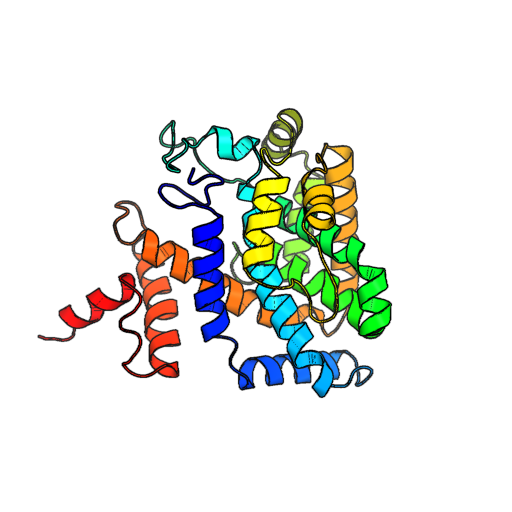797 1.00 64.69 259 ASP A C 1
ATOM 2035 O O . ASP A 1 259 ? 13.345 -18.697 -14.738 1.00 64.69 259 ASP A O 1
ATOM 2039 N N . PRO A 1 260 ? 14.531 -18.169 -16.580 1.00 52.34 260 PRO A N 1
ATOM 2040 C CA . PRO A 1 260 ? 15.616 -19.129 -16.329 1.00 52.34 260 PRO A CA 1
ATOM 2041 C C . PRO A 1 260 ? 16.400 -18.893 -15.024 1.00 52.34 260 PRO A C 1
ATOM 2043 O O . PRO A 1 260 ? 17.205 -19.734 -14.633 1.00 52.34 260 PRO A O 1
ATOM 2046 N N . GLY A 1 261 ? 16.191 -17.749 -14.361 1.00 54.59 261 GLY A N 1
ATOM 2047 C CA . GLY A 1 261 ? 16.912 -17.315 -13.159 1.00 54.59 261 GLY A CA 1
ATOM 2048 C C . GLY A 1 261 ? 16.114 -17.386 -11.854 1.00 54.59 261 GLY A C 1
ATOM 2049 O O . GLY A 1 261 ? 16.594 -16.915 -10.824 1.00 54.59 261 GLY A O 1
ATOM 2050 N N . GLU A 1 262 ? 14.894 -17.928 -11.855 1.00 53.31 262 GLU A N 1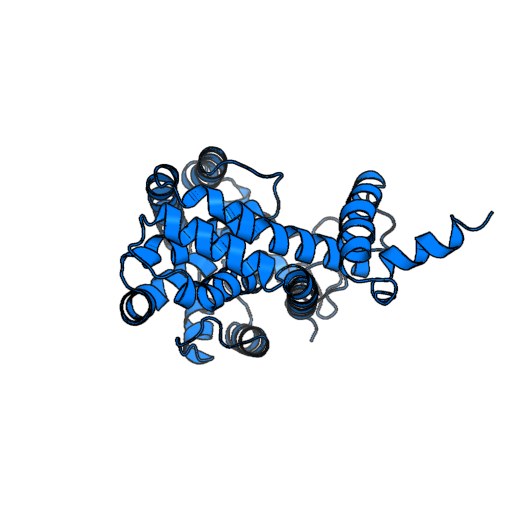
ATOM 2051 C CA . GLU A 1 262 ? 14.147 -18.088 -10.608 1.00 53.31 262 GLU A CA 1
ATOM 2052 C C . GLU A 1 262 ? 14.736 -19.206 -9.736 1.00 53.31 262 GLU A C 1
ATOM 2054 O O . GLU A 1 262 ? 14.646 -20.393 -10.054 1.00 53.31 262 GLU A O 1
ATOM 2059 N N . PHE A 1 263 ? 15.322 -18.808 -8.604 1.00 54.62 263 PHE A N 1
ATOM 2060 C CA . PHE A 1 263 ? 15.886 -19.699 -7.594 1.00 54.62 263 PHE A CA 1
ATOM 2061 C C . PHE A 1 263 ? 14.903 -20.820 -7.214 1.00 54.62 263 PHE A C 1
ATOM 2063 O O . PHE A 1 263 ? 13.789 -20.551 -6.760 1.00 54.62 263 PHE A O 1
ATOM 2070 N N . GLY A 1 264 ? 15.336 -22.082 -7.324 1.00 55.56 264 GLY A N 1
ATOM 2071 C CA . GLY A 1 264 ? 14.498 -23.260 -7.050 1.00 55.56 264 GLY A CA 1
ATOM 2072 C C . GLY A 1 264 ? 13.831 -23.265 -5.665 1.00 55.56 264 GLY A C 1
ATOM 2073 O O . GLY A 1 264 ? 12.708 -23.744 -5.530 1.00 55.56 264 GLY A O 1
ATOM 2074 N N . GLY A 1 265 ? 14.460 -22.650 -4.654 1.00 57.19 265 GLY A N 1
ATOM 2075 C CA . GLY A 1 265 ? 13.865 -22.475 -3.322 1.00 57.19 265 GLY A CA 1
ATOM 2076 C C . GLY A 1 265 ? 12.659 -21.525 -3.296 1.00 57.19 265 GLY A C 1
ATOM 2077 O O . GLY A 1 265 ? 11.678 -21.805 -2.611 1.00 57.19 265 GLY A O 1
ATOM 2078 N N . ARG A 1 266 ? 12.682 -20.444 -4.094 1.00 62.09 266 ARG A N 1
ATOM 2079 C CA . ARG A 1 266 ? 11.541 -19.525 -4.250 1.00 62.09 266 ARG A CA 1
ATOM 2080 C C . ARG A 1 266 ? 10.385 -20.229 -4.958 1.00 62.09 266 ARG A C 1
ATOM 2082 O O . ARG A 1 266 ? 9.255 -20.114 -4.502 1.00 62.09 266 ARG A O 1
ATOM 2089 N N . LYS A 1 267 ? 10.668 -21.031 -5.993 1.00 63.22 267 LYS A N 1
ATOM 2090 C CA . LYS A 1 267 ? 9.647 -21.845 -6.677 1.00 63.22 267 LYS A CA 1
ATOM 2091 C C . LYS A 1 267 ? 8.981 -22.854 -5.740 1.00 63.22 267 LYS A C 1
ATOM 2093 O O . LYS A 1 267 ? 7.764 -22.973 -5.768 1.00 63.22 267 LYS A O 1
ATOM 2098 N N . ALA A 1 268 ? 9.744 -23.553 -4.897 1.00 65.12 268 ALA A N 1
ATOM 2099 C CA . ALA A 1 268 ? 9.182 -24.501 -3.930 1.00 65.12 268 ALA A CA 1
ATOM 2100 C C . ALA A 1 268 ? 8.283 -23.806 -2.893 1.00 65.12 268 ALA A C 1
ATOM 2102 O O . ALA A 1 268 ? 7.147 -24.223 -2.692 1.00 65.12 268 ALA A O 1
ATOM 2103 N N . TYR A 1 269 ? 8.753 -22.703 -2.300 1.00 68.94 269 TYR A N 1
ATOM 2104 C CA . TYR A 1 269 ? 7.962 -21.916 -1.349 1.00 68.94 269 TYR A CA 1
ATOM 2105 C C . TYR A 1 269 ? 6.666 -21.381 -1.969 1.00 68.94 269 TYR A C 1
ATOM 2107 O O . TYR A 1 269 ? 5.597 -21.507 -1.382 1.00 68.94 269 TYR A O 1
ATOM 2115 N N . ILE A 1 270 ? 6.750 -20.826 -3.178 1.00 68.81 270 ILE A N 1
ATOM 2116 C CA . ILE A 1 270 ? 5.592 -20.296 -3.898 1.00 68.81 270 ILE A CA 1
ATOM 2117 C C . ILE A 1 270 ? 4.631 -21.415 -4.300 1.00 68.81 270 ILE A C 1
ATOM 2119 O O . ILE A 1 270 ? 3.427 -21.214 -4.237 1.00 68.81 270 ILE A O 1
ATOM 2123 N N . ARG A 1 271 ? 5.112 -22.608 -4.661 1.00 66.50 271 ARG A N 1
ATOM 2124 C CA . ARG A 1 271 ? 4.234 -23.761 -4.923 1.00 66.50 271 ARG A CA 1
ATOM 2125 C C . ARG A 1 271 ? 3.447 -24.165 -3.679 1.00 66.50 271 ARG A C 1
ATOM 2127 O O . ARG A 1 271 ? 2.234 -24.326 -3.763 1.00 66.50 271 ARG A O 1
ATOM 2134 N N . GLU A 1 272 ? 4.103 -24.259 -2.525 1.00 69.19 272 GLU A N 1
ATOM 2135 C CA . GLU A 1 272 ? 3.417 -24.530 -1.255 1.00 69.19 272 GLU A CA 1
ATOM 2136 C C . GLU A 1 272 ? 2.398 -23.428 -0.924 1.00 69.19 272 GLU A C 1
ATOM 2138 O O . GLU A 1 272 ? 1.226 -23.696 -0.652 1.00 69.19 272 GLU A O 1
ATOM 2143 N N . LEU A 1 273 ? 2.810 -22.164 -1.033 1.00 72.56 273 LEU A N 1
ATOM 2144 C CA . LEU A 1 273 ? 1.964 -21.019 -0.716 1.00 72.56 273 LEU A CA 1
ATOM 2145 C C . LEU A 1 273 ? 0.769 -20.892 -1.676 1.00 72.56 273 LEU A C 1
ATOM 2147 O O . LEU A 1 273 ? -0.363 -20.744 -1.228 1.00 72.56 273 LEU A O 1
ATOM 2151 N N . CYS A 1 274 ? 0.996 -20.985 -2.983 1.00 70.50 274 CYS A N 1
ATOM 2152 C CA . CYS A 1 274 ? 0.014 -20.655 -4.014 1.00 70.50 274 CYS A CA 1
ATOM 2153 C C . CYS A 1 274 ? -0.800 -21.852 -4.505 1.00 70.50 274 CYS A C 1
ATOM 2155 O O . CYS A 1 274 ? -1.923 -21.663 -4.952 1.00 70.50 274 CYS A O 1
ATOM 2157 N N . CYS A 1 275 ? -0.273 -23.076 -4.445 1.00 66.94 275 CYS A N 1
ATOM 2158 C CA . CYS A 1 275 ? -0.985 -24.252 -4.949 1.00 66.94 275 CYS A CA 1
ATOM 2159 C C . CYS A 1 275 ? -1.625 -25.058 -3.815 1.00 66.94 275 CYS A C 1
ATOM 2161 O O . CYS A 1 275 ? -2.788 -25.437 -3.933 1.00 66.94 275 CYS A O 1
ATOM 2163 N N . ASN A 1 276 ? -0.930 -25.250 -2.687 1.00 62.22 276 ASN A N 1
ATOM 2164 C CA . ASN A 1 276 ? -1.475 -26.029 -1.569 1.00 62.22 276 ASN A CA 1
ATOM 2165 C C . ASN A 1 276 ? -2.394 -25.186 -0.673 1.00 62.22 276 ASN A C 1
ATOM 2167 O O . ASN A 1 276 ? -3.490 -25.632 -0.336 1.00 62.22 276 ASN A O 1
ATOM 2171 N N . SER A 1 277 ? -2.013 -23.946 -0.348 1.00 58.22 277 SER A N 1
ATOM 2172 C CA . SER A 1 277 ? -2.843 -23.081 0.514 1.00 58.22 277 SER A CA 1
ATOM 2173 C C . SER A 1 277 ? -4.142 -22.631 -0.164 1.00 58.22 277 SER A C 1
ATOM 2175 O O . SER A 1 277 ? -5.184 -22.583 0.482 1.00 58.22 277 SER A O 1
ATOM 2177 N N . LEU A 1 278 ? -4.105 -22.331 -1.467 1.00 56.41 278 LEU A N 1
ATOM 2178 C CA . LEU A 1 278 ? -5.298 -21.965 -2.244 1.00 56.41 278 LEU A CA 1
ATOM 2179 C C . LEU A 1 278 ? -6.078 -23.206 -2.711 1.00 56.41 278 LEU A C 1
ATOM 2181 O O . LEU A 1 278 ? -7.306 -23.193 -2.682 1.00 56.41 278 LEU A O 1
ATOM 2185 N N . GLY A 1 279 ? -5.401 -24.303 -3.073 1.00 50.00 279 GLY A N 1
ATOM 2186 C CA . GLY A 1 279 ? -6.048 -25.548 -3.506 1.00 50.00 279 GLY A CA 1
ATOM 2187 C C . GLY A 1 279 ? -6.877 -26.236 -2.415 1.00 50.00 279 GLY A C 1
ATOM 2188 O O . GLY A 1 279 ? -7.920 -26.813 -2.719 1.00 50.00 279 GLY A O 1
ATOM 2189 N N . TYR A 1 280 ? -6.475 -26.126 -1.142 1.00 40.72 280 TYR A N 1
ATOM 2190 C CA . TYR A 1 280 ? -7.220 -26.714 -0.020 1.00 40.72 280 TYR A CA 1
ATOM 2191 C C . TYR A 1 280 ? -8.508 -25.943 0.327 1.00 40.72 280 TYR A C 1
ATOM 2193 O O . TYR A 1 280 ? -9.482 -26.544 0.772 1.00 40.72 280 TYR A O 1
ATOM 2201 N N . TYR A 1 281 ? -8.543 -24.624 0.103 1.00 42.84 281 TYR A N 1
ATOM 2202 C CA . TYR A 1 281 ? -9.714 -23.784 0.398 1.00 42.84 281 TYR A CA 1
ATOM 2203 C C . TYR A 1 281 ? -10.727 -23.694 -0.750 1.00 42.84 281 TYR A C 1
ATOM 2205 O O . TYR A 1 281 ? -11.878 -23.333 -0.512 1.00 42.84 281 TYR A O 1
ATOM 2213 N N . LEU A 1 282 ? -10.327 -24.002 -1.987 1.00 44.69 282 LEU A N 1
ATOM 2214 C CA . LEU A 1 282 ? -11.099 -23.627 -3.180 1.00 44.69 282 LEU A CA 1
ATOM 2215 C C . LEU A 1 282 ? -11.633 -24.804 -4.002 1.00 44.69 282 LEU A C 1
ATOM 2217 O O . LEU A 1 282 ? -12.262 -24.584 -5.039 1.00 44.69 282 LEU A O 1
ATOM 2221 N N . GLY A 1 283 ? -11.411 -26.044 -3.554 1.00 37.91 283 GLY A N 1
ATOM 2222 C CA . GLY A 1 283 ? -11.774 -27.232 -4.321 1.00 37.91 283 GLY A CA 1
ATOM 2223 C C . GLY A 1 283 ? -11.035 -27.310 -5.665 1.00 37.91 283 GLY A C 1
ATOM 2224 O O . GLY A 1 283 ? -10.333 -26.396 -6.097 1.00 37.91 283 GLY A O 1
ATOM 2225 N N . SER A 1 284 ? -11.200 -28.426 -6.364 1.00 37.50 284 SER A N 1
ATOM 2226 C CA . SER A 1 284 ? -10.542 -28.751 -7.640 1.00 37.50 284 SER A CA 1
ATOM 2227 C C . SER A 1 284 ? -10.848 -27.800 -8.816 1.00 37.50 284 SER A C 1
ATOM 2229 O O . SER A 1 284 ? -10.396 -28.042 -9.933 1.00 37.50 284 SER A O 1
ATOM 2231 N N . SER A 1 285 ? -11.584 -26.707 -8.598 1.00 39.38 285 SER A N 1
ATOM 2232 C CA . SER A 1 285 ? -11.957 -25.716 -9.613 1.00 39.38 285 SER A CA 1
ATOM 2233 C C . SER A 1 285 ? -10.879 -24.678 -9.945 1.00 39.38 285 SER A C 1
ATOM 2235 O O . SER A 1 285 ? -11.022 -23.972 -10.943 1.00 39.38 285 SER A O 1
ATOM 2237 N N . VAL A 1 286 ? -9.780 -24.576 -9.188 1.00 43.75 286 VAL A N 1
ATOM 2238 C CA . VAL A 1 286 ? -8.708 -23.601 -9.488 1.00 43.75 286 VAL A CA 1
ATOM 2239 C C . VAL A 1 286 ? -7.665 -24.197 -10.436 1.00 43.75 286 VAL A C 1
ATOM 2241 O O . VAL A 1 286 ? -6.477 -24.271 -10.141 1.00 43.75 286 VAL A O 1
ATOM 2244 N N . GLY A 1 287 ? -8.099 -24.564 -11.640 1.00 45.84 287 GLY A N 1
ATOM 2245 C CA . GLY A 1 287 ? -7.217 -24.806 -12.791 1.00 45.84 287 GLY A CA 1
ATOM 2246 C C . GLY A 1 287 ? -6.594 -23.520 -13.370 1.00 45.84 287 GLY A C 1
ATOM 2247 O O . GLY A 1 287 ? -6.425 -23.424 -14.590 1.00 45.84 287 GLY A O 1
ATOM 2248 N N . GLY A 1 288 ? -6.318 -22.513 -12.527 1.00 51.91 288 GLY A N 1
ATOM 2249 C CA . GLY A 1 288 ? -6.213 -21.102 -12.925 1.00 51.91 288 GLY A CA 1
ATOM 2250 C C . GLY A 1 288 ? -4.831 -20.442 -12.867 1.00 51.91 288 GLY A C 1
ATOM 2251 O O . GLY A 1 288 ? -4.650 -19.444 -13.555 1.00 51.91 288 GLY A O 1
ATOM 2252 N N . LEU A 1 289 ? -3.867 -20.971 -12.107 1.00 56.94 289 LEU A N 1
ATOM 2253 C CA . LEU A 1 289 ? -2.480 -20.483 -12.131 1.00 56.94 289 LEU A CA 1
ATOM 2254 C C . LEU A 1 289 ? -1.613 -21.476 -12.910 1.00 56.94 289 LEU A C 1
ATOM 2256 O O . LEU A 1 289 ? -1.613 -22.672 -12.603 1.00 56.94 289 LEU A O 1
ATOM 2260 N N . GLU A 1 290 ? -0.882 -20.998 -13.916 1.00 60.59 290 GLU A N 1
ATOM 2261 C CA . GLU A 1 290 ? -0.005 -21.829 -14.746 1.00 60.59 290 GLU A CA 1
ATOM 2262 C C . GLU A 1 290 ? 1.045 -22.540 -13.891 1.00 60.59 290 GLU A C 1
ATOM 2264 O O . GLU A 1 290 ? 1.292 -23.731 -14.091 1.00 60.59 290 GLU A O 1
ATOM 2269 N N . ILE A 1 291 ? 1.558 -21.869 -12.852 1.00 60.62 291 ILE A N 1
ATOM 2270 C CA . ILE A 1 291 ? 2.528 -22.443 -11.908 1.00 60.62 291 ILE A CA 1
ATOM 2271 C C . ILE A 1 291 ? 2.017 -23.701 -11.176 1.00 60.62 291 ILE A C 1
ATOM 2273 O O . ILE A 1 291 ? 2.826 -24.527 -10.748 1.00 60.62 291 ILE A O 1
ATOM 2277 N N . CYS A 1 292 ? 0.697 -23.889 -11.060 1.00 62.12 292 CYS A N 1
ATOM 2278 C CA . CYS A 1 292 ? 0.098 -25.046 -10.388 1.00 62.12 292 CYS A CA 1
ATOM 2279 C C . CYS A 1 292 ? -0.241 -26.209 -11.340 1.00 62.12 292 CYS A C 1
ATOM 2281 O O . CYS A 1 292 ? -0.535 -27.310 -10.871 1.00 62.12 292 CYS A O 1
ATOM 2283 N N . ARG A 1 293 ? -0.175 -26.022 -12.669 1.00 58.06 293 ARG A N 1
ATOM 2284 C CA . ARG A 1 293 ? -0.482 -27.086 -13.649 1.00 58.06 293 ARG A CA 1
ATOM 2285 C C . ARG A 1 293 ? 0.603 -28.164 -13.732 1.00 58.06 293 ARG A C 1
ATOM 2287 O O . ARG A 1 293 ? 0.276 -29.321 -13.999 1.00 58.06 293 ARG A O 1
ATOM 2294 N N . ASP A 1 294 ? 1.851 -27.827 -13.406 1.00 52.62 294 ASP A N 1
ATOM 2295 C CA . ASP A 1 294 ? 2.981 -28.772 -13.357 1.00 52.62 294 ASP A CA 1
ATOM 2296 C C . ASP A 1 294 ? 2.794 -29.918 -12.340 1.00 52.62 294 ASP A C 1
ATOM 2298 O O . ASP A 1 294 ? 3.433 -30.959 -12.468 1.00 52.62 294 ASP A O 1
ATOM 2302 N N . ILE A 1 295 ? 1.899 -29.769 -11.354 1.00 49.97 295 ILE A N 1
ATOM 2303 C CA . ILE A 1 295 ? 1.622 -30.782 -10.317 1.00 49.97 295 ILE A CA 1
ATOM 2304 C C . ILE A 1 295 ? 0.921 -32.015 -10.908 1.00 49.97 295 ILE A C 1
ATOM 2306 O O . ILE A 1 295 ? 1.164 -33.147 -10.496 1.00 49.97 295 ILE A O 1
ATOM 2310 N N . SER A 1 296 ? 0.079 -31.809 -11.923 1.00 44.44 296 SER A N 1
ATOM 2311 C CA . SER A 1 296 ? -0.710 -32.885 -12.534 1.00 44.44 296 SER A CA 1
ATOM 2312 C C . SER A 1 296 ? 0.119 -33.876 -13.362 1.00 44.44 296 SER A C 1
ATOM 2314 O O . SER A 1 296 ? -0.376 -34.949 -13.692 1.00 44.44 296 SER A O 1
ATOM 2316 N N . ARG A 1 297 ? 1.383 -33.549 -13.669 1.00 40.19 297 ARG A N 1
ATOM 2317 C CA . ARG A 1 297 ? 2.307 -34.435 -14.396 1.00 40.19 297 ARG A CA 1
ATOM 2318 C C . ARG A 1 297 ? 3.274 -35.209 -13.504 1.00 40.19 297 ARG A C 1
ATOM 2320 O O . ARG A 1 297 ? 3.865 -36.161 -13.987 1.00 40.19 297 ARG A O 1
ATOM 2327 N N . THR A 1 298 ? 3.456 -34.821 -12.243 1.00 42.59 298 THR A N 1
ATOM 2328 C CA . THR A 1 298 ? 4.426 -35.463 -11.335 1.00 42.59 298 THR A CA 1
ATOM 2329 C C . THR A 1 298 ? 3.791 -36.361 -10.278 1.00 42.59 298 THR A C 1
ATOM 2331 O O . THR A 1 298 ? 4.514 -37.090 -9.609 1.00 42.59 298 THR A O 1
ATOM 2334 N N . MET A 1 299 ? 2.462 -36.343 -10.128 1.00 37.41 299 MET A N 1
ATOM 2335 C CA . MET A 1 299 ? 1.725 -37.281 -9.261 1.00 37.41 299 MET A CA 1
ATOM 2336 C C . MET A 1 299 ? 1.057 -38.435 -10.027 1.00 37.41 299 MET A C 1
ATOM 2338 O O . MET A 1 299 ? 0.236 -39.154 -9.463 1.00 37.41 299 MET A O 1
ATOM 2342 N N . GLY A 1 300 ? 1.384 -38.596 -11.308 1.00 40.75 300 GLY A N 1
ATOM 2343 C CA . GLY A 1 300 ? 0.979 -39.736 -12.120 1.00 40.75 300 GLY A CA 1
ATOM 2344 C C . GLY A 1 300 ? 2.206 -40.478 -12.620 1.00 40.75 300 GLY A C 1
ATOM 2345 O O . GLY A 1 300 ? 2.586 -40.256 -13.760 1.00 40.75 300 GLY A O 1
ATOM 2346 N N . ASP A 1 301 ? 2.806 -41.280 -11.741 1.00 34.50 301 ASP A N 1
ATOM 2347 C CA . ASP A 1 301 ? 3.586 -42.495 -12.025 1.00 34.50 301 ASP A CA 1
ATOM 2348 C C . ASP A 1 301 ? 3.650 -43.348 -10.744 1.00 34.50 301 ASP A C 1
ATOM 2350 O O . ASP A 1 301 ? 4.032 -42.803 -9.680 1.00 34.50 301 ASP A O 1
#

Radius of gyration: 19.3 Å; chains: 1; bounding box: 45×60×47 Å

pLDDT: mean 82.41, std 15.41, range [34.5, 97.31]

Sequence (301 aa):
MNKPCAFSGQSLISHIEGSLRIARMLISEGYVDTVSLRLAKTLRGKVDPGVLGDVVRDMIEISVIFHDIGKALKVFQDSYNDNCLCIREGRCGFPYHEIFSAIYLYMFLVGLSKDFSRLYGDALLEPMLMIPVASVINHMHALRSYRELKSEINSIVTRKTGDIARLIERGIYFEDPEGLAREILRFKDLYYGVKVNEDTLASLLRTRLDSTGMLSTAEQIVKEMGNASTQPWSKLYLLVLVPLSIGDSCDSADKRVSDPGEFGGRKAYIRELCCNSLGYYLGSSVGGLEICRDISRTMGD

Foldseek 3Di:
DLPPALAAQHRPLRLLVQLLVQLVLVCPPVLLLVLLVQLCVLLVNPFDSVVCSQLLNLLQSLLSLLLQVLSLWPLQSVQADPSRHGPDPPPHDRPPSLLVSLLLLLVLLVVCLVVCCVPGNPSCSLVSRQLSSVLSNCLPDDDDALVVSLVVLVCVLVDVPVVVLVSLVVWGAGPCLLVSLVSSCVVDQSGPPDDDDSVNRSVSRRDIDHPVNSNVSSVVSSVSSVVLSVGSSSVSSVSSNVSSNLSSLQSVCLSCVPPPPPDPVSLVVNCCSPVVVSCVVPDPPCPDRPSNVVVVVVPPD

Secondary structure (DSSP, 8-state):
--PSEEETTEEHHHHHHHHHHHHHHH--HHHHHHHHHHHHHHTTTSS-GGGHHHHHHHHHHHHHHHTTGGGGBHHHHTTB-TTS-BSSTT----TTHHHHHHHHHHHHHHHTHHHHHHHH-HHHHHHHHHHHHHHHHTTTSSS--HHHHHHHHHHHHHS--HHHHHHHHT-B-BS-HHHHHHHHHTT--SBTTB---HHHHHHHHT--B-HHHHHHHHHHHHHHHHHHTTSTTGGGGHHHHHHHHHHHHHHHHHHHTT-TT--HHHHHHHHIIIIIHHHHHHGGG-TT-HHHHGGGGTS--